Protein AF-0000000083111094 (afdb_homodimer)

Secondary structure (DSSP, 8-state):
----B---HHHHHHHHHHHHH-GGGGEEEEEEEEEEEETTEEEEE-TTSPPEEE---GGGT--SSS--HHHHHHHHHHHHHHHHHHHHHHHHT--EEEEEEEEEEEEE-TTGGGTS---TT---EEEEEEEEEEEEESS-HHHHHHHHHHHHHT-HHHHHHHS--EEEEEEEE-/----B---HHHHHHHHHHHHH-GGGGEEEEEEEEEEEETTEEEEE-TTSPPEEE---GGGT--SSS--HHHHHHHHHHHHHHHHHHHHHHHHT--EEEEEEEEEEEEE-TTGGGTS---TT---EEEEEEEEEEEEESS-HHHHHHHHHHHHHT-HHHHHHHS--EEEEEEEE-

Nearest PDB structures (foldseek):
  2opl-assembly1_A  TM=8.511E-01  e=2.037E-13  Geobacter sulfurreducens
  2onf-assembly1_B  TM=8.473E-01  e=7.858E-06  Thermoplasma acidophilum
  1ukk-assembly1_B  TM=7.233E-01  e=3.952E-05  Thermus thermophilus HB8
  1vla-assembly1_A  TM=8.042E-01  e=2.524E-04  Thermotoga maritima MSB8
  3cje-assembly1_A-2  TM=6.320E-01  e=1.431E-03  Jannaschia sp. CCS1

Organism: NCBI:txid185642

Foldseek 3Di:
DLDWDDDDLVVLVVVVVCCVVPVVVVDDDFDKDWDDDDDQWIWIDGDPDGTDTAGDDVVLPTPPPHHHPLVVLVVVVQVLLQVQLRSLCSNVVKTWRDKDKDKDFDFDCQCSVPVGDDDPPDDGGTPDMDIDIDTGTDDDPVSSVVSNVVSCVPRPSNCPVVDDDDDDDDDDDD/DLDWDDDDLVVLVVVVVCCVVPVVVVDDDFDKDWDDDDDQWIWIDGDPDGTDTAGDDVVLPTPPPHHHPLVVLVVVVQVLLVVQLRSLCSNVVKTWRDKDKDKDWDFDCQCSVPVGDDDPPDDGGTPDMDIDIDTGTDDDPVSSVVSNVVSCVPRPSNCPVVDDDDDDDDDDDD

Sequence (348 aa):
MTDALVIDAQGLDRLSCNAKANPETGKKTLKAKTVCETGFRNMTYVRDLAPMLVGEPPALLGDDSAPNPSETALAALGSCVSVGLLANATHRGVTLTKIEVEMEGDIDISAVWGVGDTPDGKRLGFSAVRCTVTLAGDADDATLKEIHDNAIAWSPVVNTFSNPVSVGSTLVTGMTDALVIDAQGLDRLSCNAKANPETGKKTLKAKTVCETGFRNMTYVRDLAPMLVGEPPALLGDDSAPNPSETALAALGSCVSVGLLANATHRGVTLTKIEVEMEGDIDISAVWGVGDTPDGKRLGFSAVRCTVTLAGDADDATLKEIHDNAIAWSPVVNTFSNPVSVGSTLVTG

Structure (mmCIF, N/CA/C/O backbone):
data_AF-0000000083111094-model_v1
#
loop_
_entity.id
_entity.type
_entity.pdbx_description
1 polymer Peroxiredoxin
#
loop_
_atom_site.group_PDB
_atom_site.id
_atom_site.type_symbol
_atom_site.label_atom_id
_atom_site.label_alt_id
_atom_site.label_comp_id
_atom_site.label_asym_id
_atom_site.label_entity_id
_atom_site.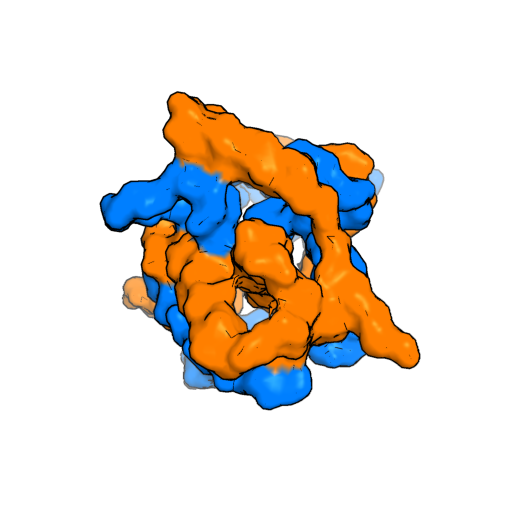label_seq_id
_atom_site.pdbx_PDB_ins_code
_atom_site.Cartn_x
_atom_site.Cartn_y
_atom_site.Cartn_z
_atom_site.occupancy
_atom_site.B_iso_or_equiv
_atom_site.auth_seq_id
_atom_site.auth_comp_id
_atom_site.auth_asym_id
_atom_site.auth_atom_id
_atom_site.pdbx_PDB_model_num
ATOM 1 N N . MET A 1 1 ? 19.656 -28.281 -0.186 1 38.69 1 MET A N 1
ATOM 2 C CA . MET A 1 1 ? 18.266 -28.688 -0.315 1 38.69 1 MET A CA 1
ATOM 3 C C . MET A 1 1 ? 17.375 -27.5 -0.706 1 38.69 1 MET A C 1
ATOM 5 O O . MET A 1 1 ? 17.312 -26.5 0.018 1 38.69 1 MET A O 1
ATOM 9 N N . THR A 1 2 ? 17.25 -27.047 -1.887 1 54.06 2 THR A N 1
ATOM 10 C CA . THR A 1 2 ? 16.547 -25.844 -2.324 1 54.06 2 THR A CA 1
ATOM 11 C C . THR A 1 2 ? 15.125 -25.828 -1.782 1 54.06 2 THR A C 1
ATOM 13 O O . THR A 1 2 ? 14.352 -26.75 -2.02 1 54.06 2 THR A O 1
ATOM 16 N N . ASP A 1 3 ? 14.758 -25.125 -0.614 1 84.38 3 ASP A N 1
ATOM 17 C CA . ASP A 1 3 ? 13.516 -25.266 0.136 1 84.38 3 ASP A CA 1
ATOM 18 C C . ASP A 1 3 ? 12.305 -24.875 -0.715 1 84.38 3 ASP A C 1
ATOM 20 O O . ASP A 1 3 ? 12.219 -23.734 -1.188 1 84.38 3 ASP A O 1
ATOM 24 N N . ALA A 1 4 ? 11.57 -25.922 -1.224 1 96.38 4 ALA A N 1
ATOM 25 C CA . ALA A 1 4 ? 10.336 -25.766 -1.992 1 96.38 4 ALA A CA 1
ATOM 26 C C . ALA A 1 4 ? 9.398 -24.766 -1.324 1 96.38 4 ALA A C 1
ATOM 28 O O . ALA A 1 4 ? 9.242 -24.766 -0.1 1 96.38 4 ALA A O 1
ATOM 29 N N . LEU A 1 5 ? 8.945 -23.906 -2.102 1 98.06 5 LEU A N 1
ATOM 30 C CA . LEU A 1 5 ? 7.859 -23.031 -1.661 1 98.06 5 LEU A CA 1
ATOM 31 C C . LEU A 1 5 ? 6.504 -23.703 -1.886 1 98.06 5 LEU A C 1
ATOM 33 O O . LEU A 1 5 ? 6.141 -24 -3.023 1 98.06 5 LEU A O 1
ATOM 37 N N . VAL A 1 6 ? 5.723 -23.938 -0.783 1 97.38 6 VAL A N 1
ATOM 38 C CA . VAL A 1 6 ? 4.52 -24.75 -0.908 1 97.38 6 VAL A CA 1
ATOM 39 C C . VAL A 1 6 ? 3.355 -24.078 -0.19 1 97.38 6 VAL A C 1
ATOM 41 O O . VAL A 1 6 ? 3.541 -23.469 0.862 1 97.38 6 VAL A O 1
ATOM 44 N N . ILE A 1 7 ? 2.201 -24.234 -0.821 1 98.5 7 ILE A N 1
ATOM 45 C CA . ILE A 1 7 ? 0.944 -23.906 -0.159 1 98.5 7 ILE A CA 1
ATOM 46 C C . ILE A 1 7 ? -0.021 -25.094 -0.261 1 98.5 7 ILE A C 1
ATOM 48 O O . ILE A 1 7 ? 0.278 -26.094 -0.917 1 98.5 7 ILE A O 1
ATOM 52 N N . ASP A 1 8 ? -1.146 -24.969 0.465 1 98.38 8 ASP A N 1
ATOM 53 C CA . ASP A 1 8 ? -2.182 -26 0.473 1 98.38 8 ASP A CA 1
ATOM 54 C C . ASP A 1 8 ? -2.879 -26.078 -0.882 1 98.38 8 ASP A C 1
ATOM 56 O O . ASP A 1 8 ? -3.869 -25.391 -1.123 1 98.38 8 ASP A O 1
ATOM 60 N N . ALA A 1 9 ? -2.459 -27.047 -1.718 1 98.56 9 ALA A N 1
ATOM 61 C CA . ALA A 1 9 ? -2.971 -27.203 -3.078 1 98.56 9 ALA A CA 1
ATOM 62 C C . ALA A 1 9 ? -4.465 -27.5 -3.072 1 98.56 9 ALA A C 1
ATOM 64 O O . ALA A 1 9 ? -5.207 -27.031 -3.93 1 98.56 9 ALA A O 1
ATOM 65 N N . GLN A 1 10 ? -4.91 -28.297 -2.209 1 98.62 10 GLN A N 1
ATOM 66 C CA . GLN A 1 10 ? -6.332 -28.625 -2.119 1 98.62 10 GLN A CA 1
ATOM 67 C C . GLN A 1 10 ? -7.148 -27.422 -1.678 1 98.62 10 GLN A C 1
ATOM 69 O O . GLN A 1 10 ? -8.258 -27.203 -2.17 1 98.62 10 GLN A O 1
ATOM 74 N N . GLY A 1 11 ? -6.602 -26.719 -0.691 1 98.75 11 GLY A N 1
ATOM 75 C CA . GLY A 1 11 ? -7.246 -25.484 -0.289 1 98.75 11 GLY A CA 1
ATOM 76 C C . GLY A 1 11 ? -7.379 -24.484 -1.424 1 98.75 11 GLY A C 1
ATOM 77 O O . GLY A 1 11 ? -8.422 -23.844 -1.572 1 98.75 11 GLY A O 1
ATOM 78 N N . LEU A 1 12 ? -6.371 -24.391 -2.225 1 98.88 12 LEU A N 1
ATOM 79 C CA . LEU A 1 12 ? -6.406 -23.5 -3.373 1 98.88 12 LEU A CA 1
ATOM 80 C C . LEU A 1 12 ? -7.477 -23.922 -4.367 1 98.88 12 LEU A C 1
ATOM 82 O O . LEU A 1 12 ? -8.188 -23.078 -4.926 1 98.88 12 LEU A O 1
ATOM 86 N N . ASP A 1 13 ? -7.527 -25.188 -4.598 1 98.75 13 ASP A N 1
ATOM 87 C CA . ASP A 1 13 ? -8.531 -25.719 -5.508 1 98.75 13 ASP A CA 1
ATOM 88 C C . ASP A 1 13 ? -9.945 -25.406 -5.02 1 98.75 13 ASP A C 1
ATOM 90 O O . ASP A 1 13 ? -10.812 -25.031 -5.809 1 98.75 13 ASP A O 1
ATOM 94 N N . ARG A 1 14 ? -10.164 -25.547 -3.77 1 98.62 14 ARG A N 1
ATOM 95 C CA . ARG A 1 14 ? -11.469 -25.234 -3.197 1 98.62 14 ARG A CA 1
ATOM 96 C C . ARG A 1 14 ? -11.797 -23.75 -3.352 1 98.62 14 ARG A C 1
ATOM 98 O O . ARG A 1 14 ? -12.922 -23.391 -3.705 1 98.62 14 ARG A O 1
ATOM 105 N N . LEU A 1 15 ? -10.836 -22.953 -3.072 1 98.5 15 LEU A N 1
ATOM 106 C CA . LEU A 1 15 ? -11.016 -21.516 -3.219 1 98.5 15 LEU A CA 1
ATOM 107 C C . LEU A 1 15 ? -11.352 -21.141 -4.66 1 98.5 15 LEU A C 1
ATOM 109 O O . LEU A 1 15 ? -12.258 -20.344 -4.91 1 98.5 15 LEU A O 1
ATOM 113 N N . SER A 1 16 ? -10.586 -21.656 -5.578 1 98.69 16 SER A N 1
ATOM 114 C CA . SER A 1 16 ? -10.758 -21.406 -7.008 1 98.69 16 SER A CA 1
ATOM 115 C C . SER A 1 16 ? -12.141 -21.844 -7.484 1 98.69 16 SER A C 1
ATOM 117 O O . SER A 1 16 ? -12.828 -21.094 -8.188 1 98.69 16 SER A O 1
ATOM 119 N N . CYS A 1 17 ? -12.539 -23 -7.125 1 98.69 17 CYS A N 1
ATOM 120 C CA . CYS A 1 17 ? -13.828 -23.547 -7.539 1 98.69 17 CYS A CA 1
ATOM 121 C C . CYS A 1 17 ? -14.977 -22.719 -6.969 1 98.69 17 CYS A C 1
ATOM 123 O O . CYS A 1 17 ? -15.953 -22.438 -7.668 1 98.69 17 CYS A O 1
ATOM 125 N N . ASN A 1 18 ? -14.867 -22.438 -5.703 1 98.44 18 ASN A N 1
ATOM 126 C CA . ASN A 1 18 ? -15.898 -21.609 -5.082 1 98.44 18 ASN A CA 1
ATOM 127 C C . ASN A 1 18 ? -16.031 -20.25 -5.777 1 98.44 18 ASN A C 1
ATOM 129 O O . ASN A 1 18 ? -17.156 -19.781 -6.012 1 98.44 18 ASN A O 1
ATOM 133 N N . ALA A 1 19 ? -14.945 -19.641 -6.086 1 98.62 19 ALA A N 1
ATOM 134 C CA . ALA A 1 19 ? -14.961 -18.328 -6.727 1 98.62 19 ALA A CA 1
ATOM 135 C C . ALA A 1 19 ? -15.586 -18.406 -8.117 1 98.62 19 ALA A C 1
ATOM 137 O O . ALA A 1 19 ? -16.25 -17.469 -8.547 1 98.62 19 ALA A O 1
ATOM 138 N N . LYS A 1 20 ? -15.297 -19.453 -8.805 1 98.62 20 LYS A N 1
ATOM 139 C CA . LYS A 1 20 ? -15.883 -19.641 -10.125 1 98.62 20 LYS A CA 1
ATOM 140 C C . LYS A 1 20 ? -17.391 -19.859 -10.031 1 98.62 20 LYS A C 1
ATOM 142 O O . LYS A 1 20 ? -18.156 -19.328 -10.844 1 98.62 20 LYS A O 1
ATOM 147 N N . ALA A 1 21 ? -17.766 -20.594 -9.094 1 98.62 21 ALA A N 1
ATOM 148 C CA . ALA A 1 21 ? -19.172 -20.922 -8.93 1 98.62 21 ALA A CA 1
ATOM 149 C C . ALA A 1 21 ? -19.953 -19.75 -8.359 1 98.62 21 ALA A C 1
ATOM 151 O O . ALA A 1 21 ? -21.125 -19.531 -8.703 1 98.62 21 ALA A O 1
ATOM 152 N N . ASN A 1 22 ? -19.359 -19 -7.504 1 98.38 22 ASN A N 1
ATOM 153 C CA . ASN A 1 22 ? -20.016 -17.891 -6.801 1 98.38 22 ASN A CA 1
ATOM 154 C C . ASN A 1 22 ? -19.094 -16.672 -6.715 1 98.38 22 ASN A C 1
ATOM 156 O O . ASN A 1 22 ? -18.719 -16.25 -5.621 1 98.38 22 ASN A O 1
ATOM 160 N N . PRO A 1 23 ? -18.906 -16.031 -7.84 1 98.12 23 PRO A N 1
ATOM 161 C CA . PRO A 1 23 ? -17.922 -14.93 -7.875 1 98.12 23 PRO A CA 1
ATOM 162 C C . PRO A 1 23 ? -18.266 -13.812 -6.895 1 98.12 23 PRO A C 1
ATOM 164 O O . PRO A 1 23 ? -17.359 -13.102 -6.43 1 98.12 23 PRO A O 1
ATOM 167 N N . GLU A 1 24 ? -19.531 -13.633 -6.523 1 97.81 24 GLU A N 1
ATOM 168 C CA . GLU A 1 24 ? -19.953 -12.562 -5.621 1 97.81 24 GLU A CA 1
ATOM 169 C C . GLU A 1 24 ? -19.328 -12.727 -4.242 1 97.81 24 GLU A C 1
ATOM 171 O O . GLU A 1 24 ? -19.156 -11.75 -3.508 1 97.81 24 GLU A O 1
ATOM 176 N N . THR A 1 25 ? -18.891 -13.938 -3.893 1 97 25 THR A N 1
ATOM 177 C CA . THR A 1 25 ? -18.281 -14.211 -2.596 1 97 25 THR A CA 1
ATOM 178 C C . THR A 1 25 ? -16.906 -13.562 -2.498 1 97 25 THR A C 1
ATOM 180 O O . THR A 1 25 ? -16.344 -13.422 -1.402 1 97 25 THR A O 1
ATOM 183 N N . GLY A 1 26 ? -16.297 -13.172 -3.617 1 97.94 26 GLY A N 1
ATOM 184 C CA . GLY A 1 26 ? -14.992 -12.539 -3.639 1 97.94 26 GLY A CA 1
ATOM 185 C C . GLY A 1 26 ? -15.055 -11.031 -3.445 1 97.94 26 GLY A C 1
ATOM 186 O O . GLY A 1 26 ? -14.023 -10.375 -3.316 1 97.94 26 GLY A O 1
ATOM 187 N N . LYS A 1 27 ? -16.281 -10.484 -3.455 1 98.44 27 LYS A N 1
ATOM 188 C CA . LYS A 1 27 ? -16.469 -9.07 -3.141 1 98.44 27 LYS A CA 1
ATOM 189 C C . LYS A 1 27 ? -16.484 -8.836 -1.633 1 98.44 27 LYS A C 1
ATOM 191 O O . LYS A 1 27 ? -17.375 -9.328 -0.934 1 98.44 27 LYS A O 1
ATOM 196 N N . LYS A 1 28 ? -15.477 -8.125 -1.176 1 98.62 28 LYS A N 1
ATOM 197 C CA . LYS A 1 28 ? -15.289 -7.918 0.256 1 98.62 28 LYS A CA 1
ATOM 198 C C . LYS A 1 28 ? -15.102 -6.434 0.575 1 98.62 28 LYS A C 1
ATOM 200 O O . LYS A 1 28 ? -14.93 -5.617 -0.33 1 98.62 28 LYS A O 1
ATOM 205 N N . THR A 1 29 ? -15.305 -6.121 1.794 1 98.88 29 THR A N 1
ATOM 206 C CA . THR A 1 29 ? -14.852 -4.855 2.363 1 98.88 29 THR A CA 1
ATOM 207 C C . THR A 1 29 ? -13.773 -5.094 3.412 1 98.88 29 THR A C 1
ATOM 209 O O . THR A 1 29 ? -14.023 -5.723 4.441 1 98.88 29 THR A O 1
ATOM 212 N N . LEU A 1 30 ? -12.555 -4.613 3.139 1 98.94 30 LEU A N 1
ATOM 213 C CA . LEU A 1 30 ? -11.461 -4.719 4.098 1 98.94 30 LEU A CA 1
ATOM 214 C C . LEU A 1 30 ? -11.414 -3.494 5 1 98.94 30 LEU A C 1
ATOM 216 O O . LEU A 1 30 ? -11.75 -2.387 4.574 1 98.94 30 LEU A O 1
ATOM 220 N N . LYS A 1 31 ? -10.984 -3.752 6.227 1 98.88 31 LYS A N 1
ATOM 221 C CA . LYS A 1 31 ? -10.906 -2.672 7.207 1 98.88 31 LYS A CA 1
ATOM 222 C C . LYS A 1 31 ? -9.508 -2.555 7.793 1 98.88 31 LYS A C 1
ATOM 224 O O . LYS A 1 31 ? -8.836 -3.564 8.031 1 98.88 31 LYS A O 1
ATOM 229 N N . ALA A 1 32 ? -9.062 -1.388 8.047 1 98.94 32 ALA A N 1
ATOM 230 C CA . ALA A 1 32 ? -7.828 -1.066 8.75 1 98.94 32 ALA A CA 1
ATOM 231 C C . ALA A 1 32 ? -7.961 0.249 9.516 1 98.94 32 ALA A C 1
ATOM 233 O O . ALA A 1 32 ? -8.695 1.145 9.094 1 98.94 32 ALA A O 1
ATOM 234 N N . LYS A 1 33 ? -7.328 0.324 10.648 1 98.94 33 LYS A N 1
ATOM 235 C CA . LYS A 1 33 ? -7.273 1.554 11.43 1 98.94 33 LYS A CA 1
ATOM 236 C C . LYS A 1 33 ? -5.828 1.976 11.688 1 98.94 33 LYS A C 1
ATOM 238 O O . LYS A 1 33 ? -5.043 1.207 12.242 1 98.94 33 LYS A O 1
ATOM 243 N N . THR A 1 34 ? -5.5 3.201 11.289 1 98.94 34 THR A N 1
ATOM 244 C CA . THR A 1 34 ? -4.18 3.775 11.523 1 98.94 34 THR A CA 1
ATOM 245 C C . THR A 1 34 ? -4.234 4.824 12.625 1 98.94 34 THR A C 1
ATOM 247 O O . THR A 1 34 ? -5.102 5.703 12.617 1 98.94 34 THR A O 1
ATOM 250 N N . VAL A 1 35 ? -3.271 4.703 13.562 1 98.88 35 VAL A N 1
ATOM 251 C CA . VAL A 1 35 ? -3.172 5.629 14.688 1 98.88 35 VAL A CA 1
ATOM 252 C C . VAL A 1 35 ? -1.771 6.238 14.734 1 98.88 35 VAL A C 1
ATOM 254 O O . VAL A 1 35 ? -0.772 5.516 14.688 1 98.88 35 VAL A O 1
ATOM 257 N N . CYS A 1 36 ? -1.761 7.539 14.82 1 98.81 36 CYS A N 1
ATOM 258 C CA . CYS A 1 36 ? -0.473 8.195 15.008 1 98.81 36 CYS A CA 1
ATOM 259 C C . CYS A 1 36 ? 0.025 8.023 16.438 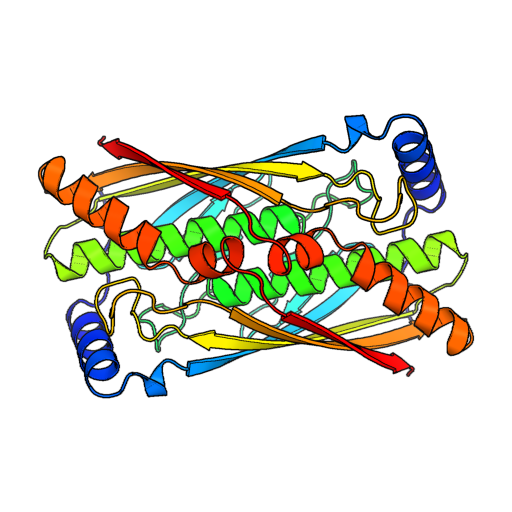1 98.81 36 CYS A C 1
ATOM 261 O O . CYS A 1 36 ? -0.627 8.469 17.391 1 98.81 36 CYS A O 1
ATOM 263 N N . GLU A 1 37 ? 1.153 7.426 16.594 1 97.88 37 GLU A N 1
ATOM 264 C CA . GLU A 1 37 ? 1.729 7.227 17.922 1 97.88 37 GLU A CA 1
ATOM 265 C C . GLU A 1 37 ? 2.51 8.461 18.375 1 97.88 37 GLU A C 1
ATOM 267 O O . GLU A 1 37 ? 2.275 8.984 19.469 1 97.88 37 GLU A O 1
ATOM 272 N N . THR A 1 38 ? 3.521 8.891 17.547 1 96.88 38 THR A N 1
ATOM 273 C CA . THR A 1 38 ? 4.367 10.062 17.766 1 96.88 38 THR A CA 1
ATOM 274 C C . THR A 1 38 ? 5.109 10.445 16.5 1 96.88 38 THR A C 1
ATOM 276 O O . THR A 1 38 ? 5.555 9.57 15.742 1 96.88 38 THR A O 1
ATOM 279 N N . GLY A 1 39 ? 5.191 11.719 16.297 1 97.75 39 GLY A N 1
ATOM 280 C CA . GLY A 1 39 ? 5.793 12.117 15.039 1 97.75 39 GLY A CA 1
ATOM 281 C C . GLY A 1 39 ? 5.141 11.469 13.836 1 97.75 39 GLY A C 1
ATOM 282 O O . GLY A 1 39 ? 3.914 11.453 13.727 1 97.75 39 GLY A O 1
ATOM 283 N N . PHE A 1 40 ? 6.031 10.945 12.977 1 98.62 40 PHE A N 1
ATOM 284 C CA . PHE A 1 40 ? 5.496 10.312 11.773 1 98.62 40 PHE A CA 1
ATOM 285 C C . PHE A 1 40 ? 5.441 8.797 11.938 1 98.62 40 PHE A C 1
ATOM 287 O O . PHE A 1 40 ? 5.438 8.062 10.945 1 98.62 40 PHE A O 1
ATOM 294 N N . ARG A 1 41 ? 5.406 8.328 13.211 1 98.62 41 ARG A N 1
ATOM 295 C CA . ARG A 1 41 ? 5.207 6.906 13.484 1 98.62 41 ARG A CA 1
ATOM 296 C C . ARG A 1 41 ? 3.721 6.566 13.555 1 98.62 41 ARG A C 1
ATOM 298 O O . ARG A 1 41 ? 3.01 7.035 14.445 1 98.62 41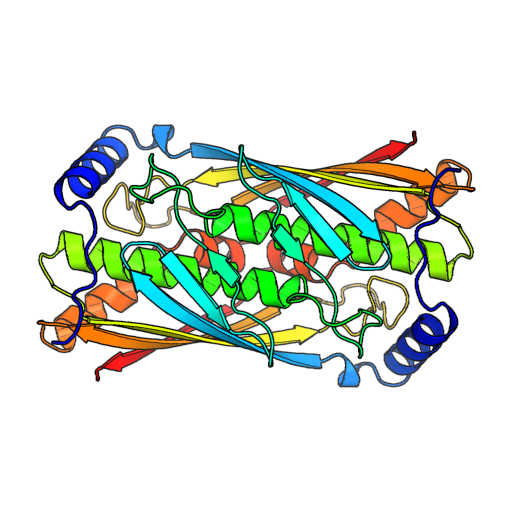 ARG A O 1
ATOM 305 N N . ASN A 1 42 ? 3.287 5.738 12.656 1 98.88 42 ASN A N 1
ATOM 306 C CA . ASN A 1 42 ? 1.884 5.348 12.555 1 98.88 42 ASN A CA 1
ATOM 307 C C . ASN A 1 42 ? 1.708 3.84 12.711 1 98.88 42 ASN A C 1
ATOM 309 O O . ASN A 1 42 ? 2.383 3.059 12.047 1 98.88 42 ASN A O 1
ATOM 313 N N . MET A 1 43 ? 0.826 3.467 13.578 1 98.94 43 MET A N 1
ATOM 314 C CA . MET A 1 43 ? 0.463 2.068 13.789 1 98.94 43 MET A CA 1
ATOM 315 C C . MET A 1 43 ? -0.854 1.738 13.094 1 98.94 43 MET A C 1
ATOM 317 O O . MET A 1 43 ? -1.876 2.375 13.352 1 98.94 43 MET A O 1
ATOM 321 N N . THR A 1 44 ? -0.815 0.805 12.203 1 98.94 44 THR A N 1
ATOM 322 C CA . THR A 1 44 ? -2.045 0.369 11.555 1 98.94 44 THR A CA 1
ATOM 323 C C . THR A 1 44 ? -2.498 -0.981 12.102 1 98.94 44 THR A C 1
ATOM 325 O O . THR A 1 44 ? -1.714 -1.932 12.148 1 98.94 44 THR A O 1
ATOM 328 N N . TYR A 1 45 ? -3.711 -1.062 12.523 1 98.94 45 TYR A N 1
ATOM 329 C CA . TYR A 1 45 ? -4.336 -2.25 13.094 1 98.94 45 TYR A CA 1
ATOM 330 C C . TYR A 1 45 ? -5.23 -2.939 12.062 1 98.94 45 TYR A C 1
ATOM 332 O O . TYR A 1 45 ? -6.137 -2.316 11.5 1 98.94 45 TYR A O 1
ATOM 340 N N . VAL A 1 46 ? -4.934 -4.184 11.836 1 98.75 46 VAL A N 1
ATOM 341 C CA . VAL A 1 46 ? -5.684 -5.043 10.93 1 98.75 46 VAL A CA 1
ATOM 342 C C . VAL A 1 46 ? -6.078 -6.332 11.641 1 9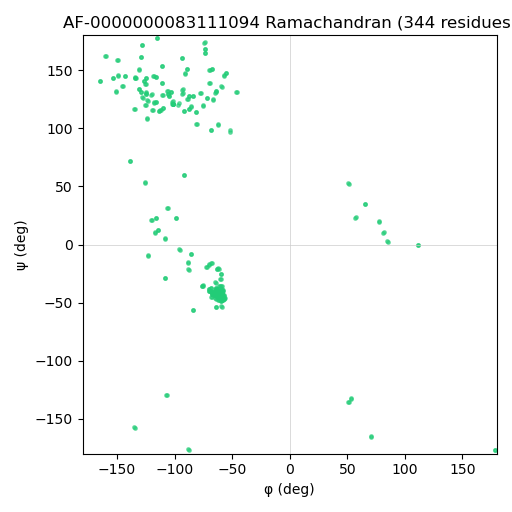8.75 46 VAL A C 1
ATOM 344 O O . VAL A 1 46 ? -5.227 -7.023 12.203 1 98.75 46 VAL A O 1
ATOM 347 N N . ARG A 1 47 ? -7.371 -6.676 11.625 1 98.12 47 ARG A N 1
ATOM 348 C CA . ARG A 1 47 ? -7.867 -7.883 12.273 1 98.12 47 ARG A CA 1
ATOM 349 C C . ARG A 1 47 ? -7.379 -7.969 13.719 1 98.12 47 ARG A C 1
ATOM 351 O O . ARG A 1 47 ? -7.621 -7.059 14.516 1 98.12 47 ARG A O 1
ATOM 358 N N . ASP A 1 48 ? -6.93 -9.094 14.156 1 97.75 48 ASP A N 1
ATOM 359 C CA . ASP A 1 48 ? -6.422 -9.289 15.508 1 97.75 48 ASP A CA 1
ATOM 360 C C . ASP A 1 48 ? -4.898 -9.414 15.516 1 97.75 48 ASP A C 1
ATOM 362 O O . ASP A 1 48 ? -4.324 -10.047 16.406 1 97.75 48 ASP A O 1
ATOM 366 N N . LEU A 1 49 ? -4.258 -8.75 14.602 1 98.69 49 LEU A N 1
ATOM 367 C CA . LEU A 1 49 ? -2.812 -8.859 14.461 1 98.69 49 LEU A CA 1
ATOM 368 C C . LEU A 1 49 ? -2.102 -7.762 15.242 1 98.69 49 LEU A C 1
ATOM 370 O O . LEU A 1 49 ? -2.719 -6.758 15.609 1 98.69 49 LEU A O 1
ATOM 374 N N . ALA A 1 50 ? -0.783 -8.031 15.5 1 98.31 50 ALA A N 1
ATOM 375 C CA . ALA A 1 50 ? 0.056 -6.918 15.938 1 98.31 50 ALA A CA 1
ATOM 376 C C . ALA A 1 50 ? 0.04 -5.785 14.914 1 98.31 50 ALA A C 1
ATOM 378 O O . ALA A 1 50 ? -0.026 -6.031 13.711 1 98.31 50 ALA A O 1
ATOM 379 N N . PRO A 1 51 ? 0.114 -4.586 15.367 1 98.69 51 PRO A N 1
ATOM 380 C CA . PRO A 1 51 ? 0.021 -3.469 14.422 1 98.69 51 PRO A CA 1
ATOM 381 C C . PRO A 1 51 ? 1.248 -3.355 13.516 1 98.69 51 PRO A C 1
ATOM 383 O O . PRO A 1 51 ? 2.352 -3.736 13.922 1 98.69 51 PRO A O 1
ATOM 386 N N . MET A 1 52 ? 1.042 -2.861 12.352 1 98.75 52 MET A N 1
ATOM 387 C CA . MET A 1 52 ? 2.105 -2.531 11.406 1 98.75 52 MET A CA 1
ATOM 388 C C . MET A 1 52 ? 2.59 -1.101 11.609 1 98.75 52 MET A C 1
ATOM 390 O O . MET A 1 52 ? 1.794 -0.16 11.578 1 98.75 52 MET A O 1
ATOM 394 N N . LEU A 1 53 ? 3.883 -0.993 11.805 1 98.88 53 LEU A N 1
ATOM 395 C CA . LEU A 1 53 ? 4.477 0.334 11.914 1 98.88 53 LEU A CA 1
ATOM 396 C C . LEU A 1 53 ? 4.863 0.875 10.539 1 98.88 53 LEU A C 1
ATOM 398 O O . LEU A 1 53 ? 5.492 0.173 9.75 1 98.88 53 LEU A O 1
ATOM 402 N N . VAL A 1 54 ? 4.426 2.074 10.219 1 98.88 54 VAL A N 1
ATOM 403 C CA . VAL A 1 54 ? 4.809 2.842 9.039 1 98.88 54 VAL A CA 1
ATOM 404 C C . VAL A 1 54 ? 5.34 4.211 9.461 1 98.88 54 VAL A C 1
ATOM 406 O O . VAL A 1 54 ? 4.742 4.879 10.305 1 98.88 54 VAL A O 1
ATOM 409 N N . GLY A 1 55 ? 6.48 4.566 8.938 1 98.75 55 GLY A N 1
ATOM 410 C CA . GLY A 1 55 ? 7.094 5.828 9.32 1 98.75 55 GLY A CA 1
ATOM 411 C C . GLY A 1 55 ? 7.613 6.625 8.141 1 98.75 55 GLY A C 1
ATOM 412 O O . GLY A 1 55 ? 7.062 6.547 7.043 1 98.75 55 GLY A O 1
ATOM 413 N N . GLU A 1 56 ? 8.539 7.492 8.43 1 98.75 56 GLU A N 1
ATOM 414 C CA . GLU A 1 56 ? 9.25 8.273 7.418 1 98.75 56 GLU A CA 1
ATOM 415 C C . GLU A 1 56 ? 10.758 8.211 7.629 1 98.75 56 GLU A C 1
ATOM 417 O O . GLU A 1 56 ? 11.227 8.047 8.758 1 98.75 56 GLU A O 1
ATOM 422 N N . PRO A 1 57 ? 11.508 8.32 6.566 1 98.69 57 PRO A N 1
ATOM 423 C CA . PRO A 1 57 ? 12.961 8.398 6.707 1 98.69 57 PRO A CA 1
ATOM 424 C C . PRO A 1 57 ? 13.43 9.75 7.242 1 98.69 57 PRO A C 1
ATOM 426 O O . PRO A 1 57 ? 12.656 10.711 7.262 1 98.69 57 PRO A O 1
ATOM 429 N N . PRO A 1 58 ? 14.656 9.867 7.621 1 98 58 PRO A N 1
ATOM 430 C CA . PRO A 1 58 ? 15.156 11.125 8.172 1 98 58 PRO A CA 1
ATOM 431 C C . PRO A 1 58 ? 15.016 12.297 7.199 1 98 58 PRO A C 1
ATOM 433 O O . PRO A 1 58 ? 14.68 13.406 7.609 1 98 58 PRO A O 1
ATOM 436 N N . ALA A 1 59 ? 15.188 12.078 5.922 1 98 59 ALA A N 1
ATOM 437 C CA . ALA A 1 59 ? 15.078 13.125 4.902 1 98 59 ALA A CA 1
ATOM 438 C C . ALA A 1 59 ? 13.664 13.703 4.867 1 98 59 ALA A C 1
ATOM 440 O O . ALA A 1 59 ? 13.461 14.812 4.359 1 98 59 ALA A O 1
ATOM 441 N N . LEU A 1 60 ? 12.703 12.953 5.402 1 98.69 60 LEU A N 1
ATOM 442 C CA . LEU A 1 60 ? 11.32 13.398 5.488 1 98.69 60 LEU A CA 1
ATOM 443 C C . LEU A 1 60 ? 10.875 13.539 6.941 1 98.69 60 LEU A C 1
ATOM 445 O O . LEU A 1 60 ? 9.711 13.312 7.266 1 98.69 60 LEU A O 1
ATOM 449 N N . LEU A 1 61 ? 11.852 13.711 7.801 1 98.75 61 LEU A N 1
ATOM 450 C CA . LEU A 1 61 ? 11.664 14.148 9.18 1 98.75 61 LEU A CA 1
ATOM 451 C C . LEU A 1 61 ? 11.25 12.992 10.07 1 98.75 61 LEU A C 1
ATOM 453 O O . LEU A 1 61 ? 10.742 13.203 11.172 1 98.75 61 LEU A O 1
ATOM 457 N N . GLY A 1 62 ? 11.32 11.805 9.562 1 98.56 62 GLY A N 1
ATOM 458 C CA . GLY A 1 62 ? 11.062 10.633 10.383 1 98.56 62 GLY A CA 1
ATOM 459 C C . GLY A 1 62 ? 12.297 10.117 11.094 1 98.56 62 GLY A C 1
ATOM 460 O O . GLY A 1 62 ? 13.375 10.695 10.977 1 98.56 62 GLY A O 1
ATOM 461 N N . ASP A 1 63 ? 12.141 8.953 11.844 1 97.94 63 ASP A N 1
ATOM 462 C CA . ASP A 1 63 ? 13.227 8.406 12.656 1 97.94 63 ASP A CA 1
ATOM 463 C C . ASP A 1 63 ? 13.781 7.125 12.039 1 97.94 63 ASP A C 1
ATOM 465 O O . ASP A 1 63 ? 14.523 6.387 12.688 1 97.94 63 ASP A O 1
ATOM 469 N N . ASP A 1 64 ? 13.312 6.758 10.859 1 97.44 64 ASP A N 1
ATOM 470 C CA . ASP A 1 64 ? 13.773 5.617 10.078 1 97.44 64 ASP A CA 1
ATOM 471 C C . ASP A 1 64 ? 13.469 4.301 10.781 1 97.44 64 ASP A C 1
ATOM 473 O O . ASP A 1 64 ? 14.227 3.336 10.672 1 97.44 64 ASP A O 1
ATOM 477 N N . SER A 1 65 ? 12.375 4.254 11.461 1 97.38 65 SER A N 1
ATOM 478 C CA . SER A 1 65 ? 12.039 3.051 12.227 1 97.38 65 SER A CA 1
ATOM 479 C C . SER A 1 65 ? 11.266 2.053 11.367 1 97.38 65 SER A C 1
ATOM 481 O O . SER A 1 65 ? 11.125 0.885 11.742 1 97.38 65 SER A O 1
ATOM 483 N N . ALA A 1 66 ? 10.773 2.496 10.289 1 98.69 66 ALA A N 1
ATOM 484 C CA . ALA A 1 66 ? 9.977 1.666 9.391 1 98.69 66 ALA A CA 1
ATOM 485 C C . ALA A 1 66 ? 9.93 2.264 7.988 1 98.69 66 ALA A C 1
ATOM 487 O O . ALA A 1 66 ? 10.289 3.428 7.789 1 98.69 66 ALA A O 1
ATOM 488 N N . PRO A 1 67 ? 9.555 1.463 6.957 1 98.94 67 PRO A N 1
ATOM 489 C CA . PRO A 1 67 ? 9.312 2.029 5.629 1 98.94 67 PRO A CA 1
ATOM 490 C C . PRO A 1 67 ? 8.273 3.152 5.645 1 98.94 67 PRO A C 1
ATOM 492 O O . PRO A 1 67 ? 7.375 3.154 6.488 1 98.94 67 PRO A O 1
ATOM 495 N N . ASN A 1 68 ? 8.438 4.133 4.762 1 98.94 68 ASN A N 1
ATOM 496 C CA . ASN A 1 68 ? 7.422 5.168 4.621 1 98.94 68 ASN A CA 1
ATOM 497 C C . ASN A 1 68 ? 6.176 4.645 3.91 1 98.94 68 ASN A C 1
ATOM 499 O O . ASN A 1 68 ? 6.148 3.496 3.465 1 98.94 68 ASN A O 1
ATOM 503 N N . PRO A 1 69 ? 5.105 5.445 3.812 1 98.94 69 PRO A N 1
ATOM 504 C CA . PRO A 1 69 ? 3.844 4.969 3.242 1 98.94 69 PRO A CA 1
ATOM 505 C C . PRO A 1 69 ? 3.994 4.484 1.802 1 98.94 69 PRO A C 1
ATOM 507 O O . PRO A 1 69 ? 3.457 3.434 1.441 1 98.94 69 PRO A O 1
ATOM 510 N N . SER A 1 70 ? 4.746 5.199 0.978 1 98.94 70 SER A N 1
ATOM 511 C CA . SER A 1 70 ? 4.91 4.797 -0.416 1 98.94 70 SER A CA 1
ATOM 512 C C . SER A 1 70 ? 5.754 3.529 -0.53 1 98.94 70 SER A C 1
ATOM 514 O O . SER A 1 70 ? 5.48 2.674 -1.374 1 98.94 70 SER A O 1
ATOM 516 N N . GLU A 1 71 ? 6.766 3.408 0.29 1 98.94 71 GLU A N 1
ATOM 517 C CA . GLU A 1 71 ? 7.543 2.174 0.355 1 98.94 71 GLU A CA 1
ATOM 518 C C . GLU A 1 71 ? 6.684 1.005 0.83 1 98.94 71 GLU A C 1
ATOM 520 O O . GLU A 1 71 ? 6.824 -0.117 0.34 1 98.94 71 GLU A O 1
ATOM 525 N N . THR A 1 72 ? 5.816 1.238 1.783 1 98.94 72 THR A N 1
ATOM 526 C CA . THR A 1 72 ? 4.871 0.234 2.254 1 98.94 72 THR A CA 1
ATOM 527 C C . THR A 1 72 ? 3.916 -0.178 1.137 1 98.94 72 THR A C 1
ATOM 529 O O . THR A 1 72 ? 3.574 -1.355 1.008 1 98.94 72 THR A O 1
ATOM 532 N N . ALA A 1 73 ? 3.484 0.76 0.305 1 99 73 ALA A N 1
ATOM 533 C CA . ALA A 1 73 ? 2.656 0.442 -0.856 1 99 73 ALA A CA 1
ATOM 534 C C . ALA A 1 73 ? 3.396 -0.481 -1.82 1 99 73 ALA A C 1
ATOM 536 O O . ALA A 1 73 ? 2.799 -1.395 -2.395 1 99 73 ALA A O 1
ATOM 537 N N . LEU A 1 74 ? 4.715 -0.244 -2.023 1 99 74 LEU A N 1
ATOM 538 C CA . LEU A 1 74 ? 5.508 -1.146 -2.855 1 99 74 LEU A CA 1
ATOM 539 C C . LEU A 1 74 ? 5.578 -2.537 -2.23 1 99 74 LEU A C 1
ATOM 541 O O . LEU A 1 74 ? 5.555 -3.543 -2.941 1 99 74 LEU A O 1
ATOM 545 N N . ALA A 1 75 ? 5.68 -2.607 -0.882 1 98.94 75 ALA A N 1
ATOM 546 C CA . ALA A 1 75 ? 5.672 -3.9 -0.201 1 98.94 75 ALA A CA 1
ATOM 547 C C . ALA A 1 75 ? 4.379 -4.66 -0.481 1 98.94 75 ALA A C 1
ATOM 549 O O . ALA A 1 75 ? 4.402 -5.871 -0.72 1 98.94 75 ALA A O 1
ATOM 550 N N . ALA A 1 76 ? 3.25 -3.947 -0.427 1 99 76 ALA A N 1
ATOM 551 C CA . ALA A 1 76 ? 1.963 -4.543 -0.772 1 99 76 ALA A CA 1
ATOM 552 C C . ALA A 1 76 ? 1.977 -5.09 -2.197 1 99 76 ALA A C 1
ATOM 554 O O . ALA A 1 76 ? 1.569 -6.227 -2.438 1 99 76 ALA A O 1
ATOM 555 N N . LEU A 1 77 ? 2.484 -4.324 -3.133 1 98.94 77 LEU A N 1
ATOM 556 C CA . LEU A 1 77 ? 2.518 -4.676 -4.547 1 98.94 77 LEU A CA 1
ATOM 557 C C . LEU A 1 77 ? 3.385 -5.91 -4.781 1 98.94 77 LEU A C 1
ATOM 559 O O . LEU A 1 77 ? 2.932 -6.891 -5.371 1 98.94 77 LEU A O 1
ATOM 563 N N . GLY A 1 78 ? 4.617 -5.848 -4.293 1 98.94 78 GLY A N 1
ATOM 564 C CA . GLY A 1 78 ? 5.527 -6.969 -4.469 1 98.94 78 GLY A CA 1
ATOM 565 C C . GLY A 1 78 ? 5.012 -8.258 -3.855 1 98.94 78 GLY A C 1
ATOM 566 O O . GLY A 1 78 ? 5.152 -9.328 -4.445 1 98.94 78 GLY A O 1
ATOM 567 N N . SER A 1 79 ? 4.41 -8.148 -2.711 1 98.94 79 SER A N 1
ATOM 568 C CA . SER A 1 79 ? 3.898 -9.32 -2.018 1 98.94 79 SER A CA 1
ATOM 569 C C . SER A 1 79 ? 2.703 -9.922 -2.752 1 98.94 79 SER A C 1
ATOM 571 O O . SER A 1 79 ? 2.547 -11.141 -2.801 1 98.94 79 SER A O 1
ATOM 573 N N . CYS A 1 80 ? 1.81 -9.102 -3.275 1 98.94 80 CYS A N 1
ATOM 574 C CA . CYS A 1 80 ? 0.67 -9.602 -4.031 1 98.94 80 CYS A CA 1
ATOM 575 C C . CYS A 1 80 ? 1.131 -10.367 -5.266 1 98.94 80 CYS A C 1
ATOM 577 O O . CYS A 1 80 ? 0.582 -11.422 -5.59 1 98.94 80 CYS A O 1
ATOM 579 N N . VAL A 1 81 ? 2.117 -9.797 -5.988 1 98.94 81 VAL A N 1
ATOM 580 C CA . VAL A 1 81 ? 2.703 -10.477 -7.141 1 98.94 81 VAL A CA 1
ATOM 581 C C . VAL A 1 81 ? 3.271 -11.828 -6.703 1 98.94 81 VAL A C 1
ATOM 583 O O . VAL A 1 81 ? 2.99 -12.852 -7.324 1 98.94 81 VAL A O 1
ATOM 586 N N . SER A 1 82 ? 4.012 -11.852 -5.621 1 98.94 82 SER A N 1
ATOM 587 C CA . SER A 1 82 ? 4.613 -13.07 -5.102 1 98.94 82 SER A CA 1
ATOM 588 C C . SER A 1 82 ? 3.555 -14.125 -4.793 1 98.94 82 SER A C 1
ATOM 590 O O . SER A 1 82 ? 3.695 -15.281 -5.184 1 98.94 82 SER A O 1
ATOM 592 N N . VAL A 1 83 ? 2.49 -13.711 -4.098 1 98.94 83 VAL A N 1
ATOM 593 C CA . VAL A 1 83 ? 1.382 -14.594 -3.752 1 98.94 83 VAL A CA 1
ATOM 594 C C . VAL A 1 83 ? 0.771 -15.18 -5.023 1 98.94 83 VAL A C 1
ATOM 596 O O . VAL A 1 83 ? 0.547 -16.391 -5.113 1 98.94 83 VAL A O 1
ATOM 599 N N . GLY A 1 84 ? 0.562 -14.336 -5.984 1 98.94 84 GLY A N 1
ATOM 600 C CA . GLY A 1 84 ? 0.001 -14.797 -7.242 1 98.94 84 GLY A CA 1
ATOM 601 C C . GLY A 1 84 ? 0.888 -15.797 -7.961 1 98.94 84 GLY A C 1
ATOM 602 O O . GLY A 1 84 ? 0.399 -16.781 -8.523 1 98.94 84 GLY A O 1
ATOM 603 N N . LEU A 1 85 ? 2.203 -15.492 -7.984 1 98.94 85 LEU A N 1
ATOM 604 C CA . LEU A 1 85 ? 3.145 -16.406 -8.625 1 98.94 85 LEU A CA 1
ATOM 605 C C . LEU A 1 85 ? 3.059 -17.797 -8.016 1 98.94 85 LEU A C 1
ATOM 607 O O . LEU A 1 85 ? 2.951 -18.797 -8.734 1 98.94 85 LEU A O 1
ATOM 611 N N . LEU A 1 86 ? 3.041 -17.891 -6.719 1 98.94 86 LEU A N 1
ATOM 612 C CA . LEU A 1 86 ? 3.018 -19.188 -6.043 1 98.94 86 LEU A CA 1
ATOM 613 C C . LEU A 1 86 ? 1.677 -19.891 -6.246 1 98.94 86 LEU A C 1
ATOM 615 O O . LEU A 1 86 ? 1.629 -21.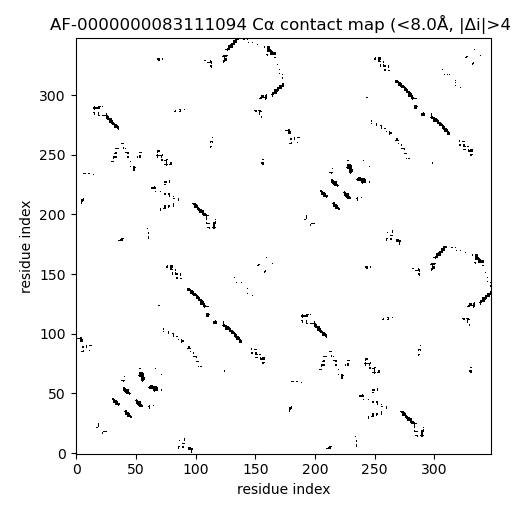094 -6.465 1 98.94 86 LEU A O 1
ATOM 619 N N . ALA A 1 87 ? 0.549 -19.125 -6.199 1 98.94 87 ALA A N 1
ATOM 620 C CA . ALA A 1 87 ? -0.773 -19.703 -6.438 1 98.94 87 ALA A CA 1
ATOM 621 C C . ALA A 1 87 ? -0.867 -20.297 -7.84 1 98.94 87 ALA A C 1
ATOM 623 O O . ALA A 1 87 ? -1.359 -21.406 -8.016 1 98.94 87 ALA A O 1
ATOM 624 N N . ASN A 1 88 ? -0.405 -19.562 -8.82 1 98.94 88 ASN A N 1
ATOM 625 C CA . ASN A 1 88 ? -0.469 -20.016 -10.203 1 98.94 88 ASN A CA 1
ATOM 626 C C . ASN A 1 88 ? 0.41 -21.25 -10.422 1 98.94 88 ASN A C 1
ATOM 628 O O . ASN A 1 88 ? 0.024 -22.172 -11.141 1 98.94 88 ASN A O 1
ATOM 632 N N . ALA A 1 89 ? 1.612 -21.25 -9.828 1 98.88 89 ALA A N 1
ATOM 633 C CA . ALA A 1 89 ? 2.488 -22.422 -9.922 1 98.88 89 ALA A CA 1
ATOM 634 C C . ALA A 1 89 ? 1.84 -23.641 -9.297 1 98.88 89 ALA A C 1
ATOM 636 O O . ALA A 1 89 ? 1.8 -24.719 -9.906 1 98.88 89 ALA A O 1
ATOM 637 N N . THR A 1 90 ? 1.311 -23.484 -8.102 1 98.88 90 THR A N 1
ATOM 638 C CA . THR A 1 90 ? 0.653 -24.562 -7.391 1 98.88 90 THR A CA 1
ATOM 639 C C . THR A 1 90 ? -0.499 -25.141 -8.211 1 98.88 90 THR A C 1
ATOM 641 O O . THR A 1 90 ? -0.645 -26.359 -8.328 1 98.88 90 THR A O 1
ATOM 644 N N . HIS A 1 91 ? -1.272 -24.266 -8.797 1 98.81 91 HIS A N 1
ATOM 645 C CA . HIS A 1 91 ? -2.412 -24.656 -9.617 1 98.81 91 HIS A CA 1
ATOM 646 C C . HIS A 1 91 ? -1.97 -25.516 -10.805 1 98.81 91 HIS A C 1
ATOM 648 O O . HIS A 1 91 ? -2.707 -26.391 -11.242 1 98.81 91 HIS A O 1
ATOM 654 N N . ARG A 1 92 ? -0.75 -25.297 -11.281 1 98.5 92 ARG A N 1
ATOM 655 C CA . ARG A 1 92 ? -0.229 -25.969 -12.469 1 98.5 92 ARG A CA 1
ATOM 656 C C . ARG A 1 92 ? 0.595 -27.203 -12.078 1 98.5 92 ARG A C 1
ATOM 658 O O . ARG A 1 92 ? 1.121 -27.906 -12.945 1 98.5 92 ARG A O 1
ATOM 665 N N . GLY A 1 93 ? 0.779 -27.406 -10.812 1 98.44 93 GLY A N 1
ATOM 666 C CA . GLY A 1 93 ? 1.598 -28.516 -10.359 1 98.44 93 GLY A CA 1
ATOM 667 C C . GLY A 1 93 ? 3.086 -28.25 -10.484 1 98.44 93 GLY A C 1
ATOM 668 O O . GLY A 1 93 ? 3.881 -29.188 -10.594 1 98.44 93 GLY A O 1
ATOM 669 N N . VAL A 1 94 ? 3.49 -27.016 -10.578 1 98.38 94 VAL A N 1
ATOM 670 C CA . VAL A 1 94 ? 4.891 -26.609 -10.672 1 98.38 94 VAL A CA 1
ATOM 671 C C . VAL A 1 94 ? 5.426 -26.297 -9.273 1 98.38 94 VAL A C 1
ATOM 673 O O . VAL A 1 94 ? 4.789 -25.578 -8.508 1 98.38 94 VAL A O 1
ATOM 676 N N . THR A 1 95 ? 6.551 -26.844 -8.898 1 98.25 95 THR A N 1
ATOM 677 C CA . THR A 1 95 ? 7.207 -26.531 -7.637 1 98.25 95 THR A CA 1
ATOM 678 C C . THR A 1 95 ? 8.211 -25.391 -7.824 1 98.25 95 THR A C 1
ATOM 680 O O . THR A 1 95 ? 9.195 -25.531 -8.555 1 98.25 95 THR A O 1
ATOM 683 N N . LEU A 1 96 ? 7.926 -24.281 -7.188 1 98.56 96 LEU A N 1
ATOM 684 C CA . LEU A 1 96 ? 8.883 -23.172 -7.195 1 98.56 96 LEU A CA 1
ATOM 685 C C . LEU A 1 96 ? 9.852 -23.297 -6.027 1 98.56 96 LEU A C 1
ATOM 687 O O . LEU A 1 96 ? 9.492 -23.797 -4.961 1 98.56 96 LEU A O 1
ATOM 691 N N . THR A 1 97 ? 11.094 -22.766 -6.223 1 98.38 97 THR A N 1
ATOM 692 C CA . THR A 1 97 ? 12.094 -22.766 -5.164 1 98.38 97 THR A CA 1
ATOM 693 C C . THR A 1 97 ? 12.586 -21.359 -4.875 1 98.38 97 THR A C 1
ATOM 695 O O . THR A 1 97 ? 13.305 -21.125 -3.898 1 98.38 97 THR A O 1
ATOM 698 N N . LYS A 1 98 ? 12.156 -20.438 -5.789 1 98.5 98 LYS A N 1
ATOM 699 C CA . LYS A 1 98 ? 12.555 -19.047 -5.594 1 98.5 98 LYS A CA 1
ATOM 700 C C . LYS A 1 98 ? 11.516 -18.078 -6.16 1 98.5 98 LYS A C 1
ATOM 702 O O . LYS A 1 98 ? 11.039 -18.266 -7.281 1 98.5 98 LYS A O 1
ATOM 707 N N . ILE A 1 99 ? 11.156 -17.156 -5.441 1 98.88 99 ILE A N 1
ATOM 708 C CA . ILE A 1 99 ? 10.398 -15.992 -5.883 1 98.88 99 ILE A CA 1
ATOM 709 C C . ILE A 1 99 ? 11.016 -14.727 -5.289 1 98.88 99 ILE A C 1
ATOM 711 O O . ILE A 1 99 ? 11.078 -14.578 -4.07 1 98.88 99 ILE A O 1
ATOM 715 N N . GLU A 1 100 ? 11.492 -13.891 -6.086 1 98.88 100 GLU A N 1
ATOM 716 C CA . GLU A 1 100 ? 11.953 -12.555 -5.723 1 98.88 100 GLU A CA 1
ATOM 717 C C . GLU A 1 100 ? 11.375 -11.5 -6.656 1 98.88 100 GLU A C 1
ATOM 719 O O . GLU A 1 100 ? 11.312 -11.695 -7.871 1 98.88 100 GLU A O 1
ATOM 724 N N . VAL A 1 101 ? 10.883 -10.438 -6.148 1 98.94 101 VAL A N 1
ATOM 725 C CA . VAL A 1 101 ? 10.32 -9.336 -6.918 1 98.94 101 VAL A CA 1
ATOM 726 C C . VAL A 1 101 ? 11.031 -8.031 -6.551 1 98.94 101 VAL A C 1
ATOM 728 O O . VAL A 1 101 ? 10.82 -7.496 -5.461 1 98.94 101 VAL A O 1
ATOM 731 N N . GLU A 1 102 ? 11.836 -7.477 -7.414 1 98.94 102 GLU A N 1
ATOM 732 C CA . GLU A 1 102 ? 12.461 -6.168 -7.25 1 98.94 102 GLU A CA 1
ATOM 733 C C . GLU A 1 102 ? 11.625 -5.07 -7.906 1 98.94 102 GLU A C 1
ATOM 735 O O . GLU A 1 102 ? 11.242 -5.191 -9.07 1 98.94 102 GLU A O 1
ATOM 740 N N . MET A 1 103 ? 11.422 -3.99 -7.18 1 98.94 103 MET A N 1
ATOM 741 C CA . MET A 1 103 ? 10.555 -2.926 -7.684 1 98.94 103 MET A CA 1
ATOM 742 C C . MET A 1 103 ? 11.281 -1.583 -7.66 1 98.94 103 MET A C 1
ATOM 744 O O . MET A 1 103 ? 12.023 -1.288 -6.723 1 98.94 103 MET A O 1
ATOM 748 N N . GLU A 1 104 ? 11.047 -0.816 -8.68 1 98.94 104 GLU A N 1
ATOM 749 C CA . GLU A 1 104 ? 11.398 0.598 -8.781 1 98.94 104 GLU A CA 1
ATOM 750 C C . GLU A 1 104 ? 10.172 1.442 -9.133 1 98.94 104 GLU A C 1
ATOM 752 O O . GLU A 1 104 ? 9.531 1.219 -10.164 1 98.94 104 GLU A O 1
ATOM 757 N N . GLY A 1 105 ? 9.852 2.357 -8.281 1 98.94 105 GLY A N 1
ATOM 758 C CA . GLY A 1 105 ? 8.688 3.205 -8.5 1 98.94 105 GLY A CA 1
ATOM 759 C C . GLY A 1 105 ? 9.039 4.676 -8.633 1 98.94 105 GLY A C 1
ATOM 760 O O . GLY A 1 105 ? 9.656 5.254 -7.734 1 98.94 105 GLY A O 1
ATOM 761 N N . ASP A 1 106 ? 8.68 5.277 -9.734 1 98.94 106 ASP A N 1
ATOM 762 C CA . ASP A 1 106 ? 8.828 6.719 -9.93 1 98.94 106 ASP A CA 1
ATOM 763 C C . ASP A 1 106 ? 7.734 7.488 -9.195 1 98.94 106 ASP A C 1
ATOM 765 O O . ASP A 1 106 ? 6.551 7.18 -9.344 1 98.94 106 ASP A O 1
ATOM 769 N N . ILE A 1 107 ? 8.172 8.477 -8.438 1 98.88 107 ILE A N 1
ATOM 770 C CA . ILE A 1 107 ? 7.219 9.156 -7.566 1 98.88 107 ILE A CA 1
ATOM 771 C C . ILE A 1 107 ? 7.547 10.648 -7.516 1 98.88 107 ILE A C 1
ATOM 773 O O . ILE A 1 107 ? 8.719 11.039 -7.594 1 98.88 107 ILE A O 1
ATOM 777 N N . ASP A 1 108 ? 6.539 11.5 -7.43 1 98.81 108 ASP A N 1
ATOM 778 C CA . ASP A 1 108 ? 6.691 12.922 -7.137 1 98.81 108 ASP A CA 1
ATOM 779 C C . ASP A 1 108 ? 6.152 13.258 -5.75 1 98.81 108 ASP A C 1
ATOM 781 O O . ASP A 1 108 ? 4.969 13.062 -5.473 1 98.81 108 ASP A O 1
ATOM 785 N N . ILE A 1 109 ? 6.969 13.711 -4.883 1 98.75 109 ILE A N 1
ATOM 786 C CA . ILE A 1 109 ? 6.582 14.086 -3.527 1 98.75 109 ILE A CA 1
ATOM 787 C C . ILE A 1 109 ? 6.895 15.562 -3.293 1 98.75 109 ILE A C 1
ATOM 789 O O . ILE A 1 109 ? 7.055 16 -2.15 1 98.75 109 ILE A O 1
ATOM 793 N N . SER A 1 110 ? 7.02 16.344 -4.355 1 98.75 110 SER A N 1
ATOM 794 C CA . SER A 1 110 ? 7.43 17.734 -4.266 1 98.75 110 SER A CA 1
ATOM 795 C C . SER A 1 110 ? 6.367 18.594 -3.574 1 98.75 110 SER A C 1
ATOM 797 O O . SER A 1 110 ? 6.637 19.719 -3.156 1 98.75 110 SER A O 1
ATOM 799 N N . ALA A 1 111 ? 5.141 18.078 -3.451 1 98.81 111 ALA A N 1
ATOM 800 C CA . ALA A 1 111 ? 4.078 18.828 -2.793 1 98.81 111 ALA A CA 1
ATOM 801 C C . ALA A 1 111 ? 4.297 18.891 -1.285 1 98.81 111 ALA A C 1
ATOM 803 O O . ALA A 1 111 ? 3.689 19.703 -0.594 1 98.81 111 ALA A O 1
ATOM 804 N N . VAL A 1 112 ? 5.129 17.969 -0.707 1 98.62 112 VAL A N 1
ATOM 805 C CA . VAL A 1 112 ? 5.383 17.891 0.728 1 98.62 112 VAL A CA 1
ATOM 806 C C . VAL A 1 112 ? 4.059 17.859 1.488 1 98.62 112 VAL A C 1
ATOM 808 O O . VAL A 1 112 ? 3.809 18.719 2.34 1 98.62 112 VAL A O 1
ATOM 811 N N . TRP A 1 113 ? 3.211 16.969 1.096 1 98.31 113 TRP A N 1
ATOM 812 C CA . TRP A 1 113 ? 1.903 16.703 1.688 1 98.31 113 TRP A CA 1
ATOM 813 C C . TRP A 1 113 ? 1.042 17.969 1.668 1 98.31 113 TRP A C 1
ATOM 815 O O . TRP A 1 113 ? 0.173 18.141 2.525 1 98.31 113 TRP A O 1
ATOM 825 N N . GLY A 1 114 ? 1.337 18.906 0.767 1 98.69 114 GLY A N 1
ATOM 826 C CA . GLY A 1 114 ? 0.454 20.047 0.557 1 98.69 114 GLY A CA 1
ATOM 827 C C . GLY A 1 114 ? 1.054 21.359 1.021 1 98.69 114 GLY A C 1
ATOM 828 O O . GLY A 1 114 ? 0.446 22.422 0.853 1 98.69 114 GLY A O 1
ATOM 829 N N . VAL A 1 115 ? 2.305 21.344 1.568 1 98.69 115 VAL A N 1
ATOM 830 C CA . VAL A 1 115 ? 2.871 22.609 2.055 1 98.69 115 VAL A CA 1
ATOM 831 C C . VAL A 1 115 ? 4.117 22.953 1.245 1 98.69 115 VAL A C 1
ATOM 833 O O . VAL A 1 115 ? 4.879 23.844 1.624 1 98.69 115 VAL A O 1
ATOM 836 N N . GLY A 1 116 ? 4.359 22.25 0.165 1 98.62 116 GLY A N 1
ATOM 837 C CA . GLY A 1 116 ? 5.449 22.5 -0.764 1 98.62 116 GLY A CA 1
ATOM 838 C C . GLY A 1 116 ? 4.988 23.094 -2.08 1 98.62 116 GLY A C 1
ATOM 839 O O . GLY A 1 116 ? 4.277 24.109 -2.098 1 98.62 116 GLY A O 1
ATOM 840 N N . ASP A 1 117 ? 5.445 22.469 -3.297 1 98.75 117 ASP A N 1
ATOM 841 C CA . ASP A 1 117 ? 5.07 22.875 -4.648 1 98.75 117 ASP A CA 1
ATOM 842 C C . ASP A 1 117 ? 3.703 22.312 -5.031 1 98.75 117 ASP A C 1
ATOM 844 O O . ASP A 1 117 ? 3.592 21.156 -5.418 1 98.75 117 ASP A O 1
ATOM 848 N N . THR A 1 118 ? 2.672 23.203 -5.008 1 98.69 118 THR A N 1
ATOM 849 C CA . THR A 1 118 ? 1.308 22.703 -5.117 1 98.69 118 THR A CA 1
ATOM 850 C C . THR A 1 118 ? 0.564 23.391 -6.258 1 98.69 118 THR A C 1
ATOM 852 O O . THR A 1 118 ? -0.561 23.859 -6.074 1 98.69 118 THR A O 1
ATOM 855 N N . PRO A 1 119 ? 1.104 23.375 -7.414 1 98 119 PRO A N 1
ATOM 856 C CA . PRO A 1 119 ? 0.3 23.906 -8.516 1 98 119 PRO A CA 1
ATOM 857 C C . PRO A 1 119 ? -0.921 23.047 -8.828 1 98 119 PRO A C 1
ATOM 859 O O . PRO A 1 119 ? -0.871 21.828 -8.695 1 98 119 PRO A O 1
ATOM 862 N N . ASP A 1 120 ? -1.938 23.672 -9.328 1 96 120 ASP A N 1
ATOM 863 C CA . ASP A 1 120 ? -3.176 22.969 -9.664 1 96 120 ASP A CA 1
ATOM 864 C C . ASP A 1 120 ? -2.924 21.875 -10.695 1 96 120 ASP A C 1
ATOM 866 O O . ASP A 1 120 ? -2.184 22.078 -11.664 1 96 120 ASP A O 1
ATOM 870 N N . GLY A 1 121 ? -3.514 20.734 -10.469 1 94.69 121 GLY A N 1
ATOM 871 C CA . GLY A 1 121 ? -3.49 19.656 -11.453 1 94.69 121 GLY A CA 1
ATOM 872 C C . GLY A 1 121 ? -2.238 18.812 -11.375 1 94.69 121 GLY A C 1
ATOM 873 O O . GLY A 1 121 ? -2.098 17.844 -12.125 1 94.69 121 GLY A O 1
ATOM 874 N N . LYS A 1 122 ? -1.36 19.094 -10.422 1 97.5 122 LYS A N 1
ATOM 875 C CA . LYS A 1 122 ? -0.129 18.312 -10.273 1 97.5 122 LYS A CA 1
ATOM 876 C C . LYS A 1 122 ? -0.429 16.875 -9.906 1 97.5 122 LYS A C 1
ATOM 878 O O . LYS A 1 122 ? -1.233 16.609 -9.008 1 97.5 122 LYS A O 1
ATOM 883 N N . ARG A 1 123 ? 0.203 15.969 -10.648 1 96.88 123 ARG A N 1
ATOM 884 C CA . ARG A 1 123 ? 0.13 14.555 -10.305 1 96.88 123 ARG A CA 1
ATOM 885 C C . ARG A 1 123 ? 1.161 14.195 -9.242 1 96.88 123 ARG A C 1
ATOM 887 O O . ARG A 1 123 ? 2.342 14.523 -9.383 1 96.88 123 ARG A O 1
ATOM 894 N N . LEU A 1 124 ? 0.742 13.594 -8.227 1 98.31 124 LEU A N 1
ATOM 895 C CA . LEU A 1 124 ? 1.604 13.148 -7.137 1 98.31 124 LEU A CA 1
ATOM 896 C C . LEU A 1 124 ? 1.61 11.625 -7.039 1 98.31 124 LEU A C 1
ATOM 898 O O . LEU A 1 124 ? 0.855 10.953 -7.738 1 98.31 124 LEU A O 1
ATOM 902 N N . GLY A 1 125 ? 2.43 11.148 -6.09 1 98.75 125 GLY A N 1
ATOM 903 C CA . GLY A 1 125 ? 2.492 9.703 -5.891 1 98.75 125 GLY A CA 1
ATOM 904 C C . GLY A 1 125 ? 3.17 8.977 -7.035 1 98.75 125 GLY A C 1
ATOM 905 O O . GLY A 1 125 ? 3.902 9.578 -7.82 1 98.75 125 GLY A O 1
ATOM 906 N N . PHE A 1 126 ? 3.012 7.676 -7.086 1 98.94 126 PHE A N 1
ATOM 907 C CA . PHE A 1 126 ? 3.631 6.867 -8.133 1 98.94 126 PHE A CA 1
ATOM 908 C C . PHE A 1 126 ? 2.982 7.145 -9.484 1 98.94 126 PHE A C 1
ATOM 910 O O . PHE A 1 126 ? 1.759 7.254 -9.578 1 98.94 126 PHE A O 1
ATOM 917 N N . SER A 1 127 ? 3.777 7.234 -10.508 1 98.81 127 SER A N 1
ATOM 918 C CA . SER A 1 127 ? 3.299 7.285 -11.883 1 98.81 127 SER A CA 1
ATOM 919 C C . SER A 1 127 ? 3.605 5.988 -12.625 1 98.81 127 SER A C 1
ATOM 921 O O . SER A 1 127 ? 2.889 5.617 -13.555 1 98.81 127 SER A O 1
ATOM 923 N N . ALA A 1 128 ? 4.684 5.355 -12.172 1 98.94 128 ALA A N 1
ATOM 924 C CA . ALA A 1 128 ? 5.102 4.105 -12.812 1 98.94 128 ALA A CA 1
ATOM 925 C C . ALA A 1 128 ? 5.875 3.225 -11.836 1 98.94 128 ALA A C 1
ATOM 927 O O . ALA A 1 128 ? 6.668 3.725 -11.031 1 98.94 128 ALA A O 1
ATOM 928 N N . VAL A 1 129 ? 5.676 1.942 -11.922 1 98.94 129 VAL A N 1
ATOM 929 C CA . VAL A 1 129 ? 6.453 0.942 -11.203 1 98.94 129 VAL A CA 1
ATOM 930 C C . VAL A 1 129 ? 6.957 -0.123 -12.172 1 98.94 129 VAL A C 1
ATOM 932 O O . VAL A 1 129 ? 6.195 -0.616 -13.016 1 98.94 129 VAL A O 1
ATOM 935 N N . ARG A 1 130 ? 8.203 -0.422 -12.109 1 98.94 130 ARG A N 1
ATOM 936 C CA . ARG A 1 130 ? 8.82 -1.519 -12.852 1 98.94 130 ARG A CA 1
ATOM 937 C C . ARG A 1 130 ? 9.234 -2.648 -11.922 1 98.94 130 ARG A C 1
ATOM 939 O O . ARG A 1 130 ? 9.969 -2.422 -10.953 1 98.94 130 ARG A O 1
ATOM 946 N N . CYS A 1 131 ? 8.812 -3.842 -12.266 1 98.88 131 CYS A N 1
ATOM 947 C CA . CYS A 1 131 ? 9.156 -5.027 -11.492 1 98.88 131 CYS A CA 1
ATOM 948 C C . CYS A 1 131 ? 10.109 -5.934 -12.266 1 98.88 131 CYS A C 1
ATOM 950 O O . CYS A 1 131 ? 9.977 -6.078 -13.484 1 98.88 131 CYS A O 1
ATOM 952 N N . THR A 1 132 ? 11.086 -6.469 -11.586 1 98.94 132 THR A N 1
ATOM 953 C CA . THR A 1 132 ? 11.867 -7.617 -12.039 1 98.94 132 THR A CA 1
ATOM 954 C C . THR A 1 132 ? 11.586 -8.836 -11.164 1 98.94 132 THR A C 1
ATOM 956 O O . THR A 1 132 ? 11.93 -8.852 -9.984 1 98.94 132 THR A O 1
ATOM 959 N N . VAL A 1 133 ? 11.023 -9.844 -11.758 1 98.94 133 VAL A N 1
ATOM 960 C CA . VAL A 1 133 ? 10.664 -11.07 -11.062 1 98.94 133 VAL A CA 1
ATOM 961 C C . VAL A 1 133 ? 11.703 -12.156 -11.352 1 98.94 133 VAL A C 1
ATOM 963 O O . VAL A 1 133 ? 11.914 -12.523 -12.516 1 98.94 133 VAL A O 1
ATOM 966 N N . THR A 1 134 ? 12.312 -12.648 -10.328 1 98.81 134 THR A N 1
ATOM 967 C CA . THR A 1 134 ? 13.188 -13.812 -10.438 1 98.81 134 THR A CA 1
ATOM 968 C C . THR A 1 134 ? 12.484 -15.07 -9.953 1 98.81 134 THR A C 1
ATOM 970 O O . THR A 1 134 ? 12.102 -15.164 -8.781 1 98.81 134 THR A O 1
ATOM 973 N N . LEU A 1 135 ? 12.375 -16.047 -10.828 1 98.44 135 LEU A N 1
ATOM 974 C CA . LEU A 1 135 ? 11.68 -17.297 -10.539 1 98.44 135 LEU A CA 1
ATOM 975 C C . LEU A 1 135 ? 12.586 -18.5 -10.789 1 98.44 135 LEU A C 1
ATOM 977 O O . LEU A 1 135 ? 13.352 -18.516 -11.758 1 98.44 135 LEU A O 1
ATOM 981 N N . ALA A 1 136 ? 12.523 -19.422 -9.914 1 98.19 136 ALA A N 1
ATOM 982 C CA . ALA A 1 136 ? 13.109 -20.734 -10.133 1 98.19 136 ALA A CA 1
ATOM 983 C C . ALA A 1 136 ? 12.141 -21.844 -9.727 1 98.19 136 ALA A C 1
ATOM 985 O O . ALA A 1 136 ? 11.391 -21.703 -8.758 1 98.19 136 ALA A O 1
ATOM 986 N N . GLY A 1 137 ? 12.148 -22.875 -10.43 1 97.06 137 GLY A N 1
ATOM 987 C CA . GLY A 1 137 ? 11.281 -24.016 -10.164 1 97.06 137 GLY A CA 1
ATOM 988 C C . GLY A 1 137 ? 11.438 -25.141 -11.172 1 97.06 137 GLY A C 1
ATOM 989 O O . GLY A 1 137 ? 12.352 -25.109 -11.992 1 97.06 137 GLY A O 1
ATOM 990 N N . ASP A 1 138 ? 10.625 -26.188 -11.023 1 97.56 138 ASP A N 1
ATOM 991 C CA . ASP A 1 138 ? 10.703 -27.391 -11.852 1 97.56 138 ASP A CA 1
ATOM 992 C C . ASP A 1 138 ? 9.781 -27.281 -13.062 1 97.56 138 ASP A C 1
ATOM 994 O O . ASP A 1 138 ? 8.891 -28.125 -13.242 1 97.56 138 ASP A O 1
ATOM 998 N N . ALA A 1 139 ? 10 -26.312 -13.859 1 97.81 139 ALA A N 1
ATOM 999 C CA . ALA A 1 139 ? 9.266 -26.094 -15.094 1 97.81 139 ALA A CA 1
ATOM 1000 C C . ALA A 1 139 ? 10.141 -25.422 -16.141 1 97.81 139 ALA A C 1
ATOM 1002 O O . ALA A 1 139 ? 11.172 -24.828 -15.82 1 97.81 139 ALA A O 1
ATOM 1003 N N . ASP A 1 140 ? 9.797 -25.531 -17.438 1 97.5 140 ASP A N 1
ATOM 1004 C CA . ASP A 1 140 ? 10.531 -24.859 -18.5 1 97.5 140 ASP A CA 1
ATOM 1005 C C . ASP A 1 140 ? 10.242 -23.359 -18.516 1 97.5 140 ASP A C 1
ATOM 1007 O O . ASP A 1 140 ? 9.32 -22.891 -17.828 1 97.5 140 ASP A O 1
ATOM 1011 N N . ASP A 1 141 ? 11.023 -22.641 -19.172 1 97.44 141 ASP A N 1
ATOM 1012 C CA . ASP A 1 141 ? 10.945 -21.188 -19.203 1 97.44 141 ASP A CA 1
ATOM 1013 C C . ASP A 1 141 ? 9.586 -20.719 -19.703 1 97.44 141 ASP A C 1
ATOM 1015 O O . ASP A 1 141 ? 9.062 -19.703 -19.25 1 97.44 141 ASP A O 1
ATOM 1019 N N . ALA A 1 142 ? 9.062 -21.375 -20.656 1 98.06 142 ALA A N 1
ATOM 1020 C CA . ALA A 1 142 ? 7.773 -20.984 -21.234 1 98.06 142 ALA A CA 1
ATOM 1021 C C . ALA A 1 142 ? 6.664 -21.078 -20.188 1 98.06 142 ALA A C 1
ATOM 1023 O O . ALA A 1 142 ? 5.805 -20.203 -20.094 1 98.06 142 ALA A O 1
ATOM 1024 N N . THR A 1 143 ? 6.68 -22.203 -19.438 1 98.56 143 THR A N 1
ATOM 1025 C CA . THR A 1 143 ? 5.695 -22.375 -18.375 1 98.56 143 THR A CA 1
ATOM 1026 C C . THR A 1 143 ? 5.867 -21.312 -17.281 1 98.56 143 THR A C 1
ATOM 1028 O O . THR A 1 143 ? 4.887 -20.734 -16.812 1 98.56 143 THR A O 1
ATOM 1031 N N . LEU A 1 144 ? 7.109 -21.031 -16.875 1 98.75 144 LEU A N 1
ATOM 1032 C CA . LEU A 1 144 ? 7.375 -20 -15.883 1 98.75 144 LEU A CA 1
ATOM 1033 C C . LEU A 1 144 ? 6.902 -18.625 -16.375 1 98.75 144 LEU A C 1
ATOM 1035 O O . LEU A 1 144 ? 6.395 -17.828 -15.586 1 98.75 144 LEU A O 1
ATOM 1039 N N . LYS A 1 145 ? 7.031 -18.375 -17.656 1 98.75 145 LYS A N 1
ATOM 1040 C CA . LYS A 1 145 ? 6.566 -17.109 -18.219 1 98.75 145 LYS A CA 1
ATOM 1041 C C . LYS A 1 145 ? 5.043 -17.016 -18.156 1 98.75 145 LYS A C 1
ATOM 1043 O O . LYS A 1 145 ? 4.5 -15.945 -17.875 1 98.75 145 LYS A O 1
ATOM 1048 N N . GLU A 1 146 ? 4.34 -18.094 -18.469 1 98.75 146 GLU A N 1
ATOM 1049 C CA . GLU A 1 146 ? 2.885 -18.094 -18.375 1 98.75 146 GLU A CA 1
ATOM 1050 C C . GLU A 1 146 ? 2.43 -17.812 -16.938 1 98.75 146 GLU A C 1
ATOM 1052 O O . GLU A 1 146 ? 1.482 -17.062 -16.719 1 98.75 146 GLU A O 1
ATOM 1057 N N . ILE A 1 147 ? 3.111 -18.484 -15.969 1 98.88 147 ILE A N 1
ATOM 1058 C CA . ILE A 1 147 ? 2.83 -18.266 -14.555 1 98.88 147 ILE A CA 1
ATOM 1059 C C . ILE A 1 147 ? 3.037 -16.797 -14.211 1 98.88 147 ILE A C 1
ATOM 1061 O O . ILE A 1 147 ? 2.172 -16.172 -13.594 1 98.88 147 ILE A O 1
ATOM 1065 N N . HIS A 1 148 ? 4.141 -16.219 -14.672 1 98.88 148 HIS A N 1
ATOM 1066 C CA . HIS A 1 148 ? 4.473 -14.812 -14.453 1 98.88 148 HIS A CA 1
ATOM 1067 C C . HIS A 1 148 ? 3.4 -13.898 -15.023 1 98.88 148 HIS A C 1
ATOM 1069 O O . HIS A 1 148 ? 2.844 -13.055 -14.312 1 98.88 148 HIS A O 1
ATOM 1075 N N . ASP A 1 149 ? 3.092 -14.094 -16.297 1 98.88 149 ASP A N 1
ATOM 1076 C CA . ASP A 1 149 ? 2.178 -13.188 -16.984 1 98.88 149 ASP A CA 1
ATOM 1077 C C . ASP A 1 149 ? 0.782 -13.242 -16.375 1 98.88 149 ASP A C 1
ATOM 1079 O O . ASP A 1 149 ? 0.132 -12.211 -16.203 1 98.88 149 ASP A O 1
ATOM 1083 N N . ASN A 1 150 ? 0.359 -14.43 -16.047 1 98.81 150 ASN A N 1
ATOM 1084 C CA . ASN A 1 150 ? -0.961 -14.602 -15.445 1 98.81 150 ASN A CA 1
ATOM 1085 C C . ASN A 1 150 ? -1.034 -13.961 -14.062 1 98.81 150 ASN A C 1
ATOM 1087 O O . ASN A 1 150 ? -2.021 -13.305 -13.734 1 98.81 150 ASN A O 1
ATOM 1091 N N . ALA A 1 151 ? 0.007 -14.156 -13.227 1 98.81 151 ALA A N 1
ATOM 1092 C CA . ALA A 1 151 ? 0.061 -13.586 -11.883 1 98.81 151 ALA A CA 1
ATOM 1093 C C . ALA A 1 151 ? -0.004 -12.062 -11.93 1 98.81 151 ALA A C 1
ATOM 1095 O O . ALA A 1 151 ? -0.711 -11.438 -11.133 1 98.81 151 ALA A O 1
ATOM 1096 N N . ILE A 1 152 ? 0.697 -11.469 -12.891 1 98.88 152 ILE A N 1
ATOM 1097 C CA . ILE A 1 152 ? 0.706 -10.016 -13.016 1 98.88 152 ILE A CA 1
ATOM 1098 C C . ILE A 1 152 ? -0.68 -9.523 -13.43 1 98.88 152 ILE A C 1
ATOM 1100 O O . ILE A 1 152 ? -1.224 -8.594 -12.82 1 98.88 152 ILE A O 1
ATOM 1104 N N . ALA A 1 153 ? -1.273 -10.172 -14.375 1 98.69 153 ALA A N 1
ATOM 1105 C CA . ALA A 1 153 ? -2.541 -9.727 -14.945 1 98.69 153 ALA A CA 1
ATOM 1106 C C . ALA A 1 153 ? -3.656 -9.766 -13.906 1 98.69 153 ALA A C 1
ATOM 1108 O O . ALA A 1 153 ? -4.547 -8.914 -13.914 1 98.69 153 ALA A O 1
ATOM 1109 N N . TRP A 1 154 ? -3.59 -10.711 -13 1 98.81 154 TRP A N 1
ATOM 1110 C CA . TRP A 1 154 ? -4.742 -10.961 -12.141 1 98.81 154 TRP A CA 1
ATOM 1111 C C . TRP A 1 154 ? -4.422 -10.625 -10.688 1 98.81 154 TRP A C 1
ATOM 1113 O O . TRP A 1 154 ? -5.156 -11.016 -9.781 1 98.81 154 TRP A O 1
ATOM 1123 N N . SER A 1 155 ? -3.312 -9.953 -10.43 1 98.75 155 SER A N 1
ATOM 1124 C CA . SER A 1 155 ? -2.982 -9.461 -9.102 1 98.75 155 SER A CA 1
ATOM 1125 C C . SER A 1 155 ? -3.951 -8.375 -8.656 1 98.75 155 SER A C 1
ATOM 1127 O O . SER A 1 155 ? -4.062 -7.332 -9.305 1 98.75 155 SER A O 1
ATOM 1129 N N . PRO A 1 156 ? -4.617 -8.523 -7.496 1 98.88 156 PRO A N 1
ATOM 1130 C CA . PRO A 1 156 ? -5.496 -7.473 -6.984 1 98.88 156 PRO A CA 1
ATOM 1131 C C . PRO A 1 156 ? -4.762 -6.156 -6.742 1 98.88 156 PRO A C 1
ATOM 1133 O O . PRO A 1 156 ? -5.285 -5.082 -7.059 1 98.88 156 PRO A O 1
ATOM 1136 N N . VAL A 1 157 ? -3.537 -6.152 -6.191 1 98.94 157 VAL A N 1
ATOM 1137 C CA . VAL A 1 157 ? -2.844 -4.91 -5.879 1 98.94 157 VAL A CA 1
ATOM 1138 C C . VAL A 1 157 ? -2.297 -4.285 -7.16 1 98.94 157 VAL A C 1
ATOM 1140 O O . VAL A 1 157 ? -2.289 -3.061 -7.309 1 98.94 157 VAL A O 1
ATOM 1143 N N . VAL A 1 158 ? -1.826 -5.102 -8.172 1 98.94 158 VAL A N 1
ATOM 1144 C CA . VAL A 1 158 ? -1.492 -4.527 -9.469 1 98.94 158 VAL A CA 1
ATOM 1145 C C . VAL A 1 158 ? -2.707 -3.801 -10.039 1 98.94 158 VAL A C 1
ATOM 1147 O O . VAL A 1 158 ? -2.59 -2.676 -10.539 1 98.94 158 VAL A O 1
ATOM 1150 N N . ASN A 1 159 ? -3.854 -4.449 -10 1 98.88 159 ASN A N 1
ATOM 1151 C CA . ASN A 1 159 ? -5.078 -3.83 -10.492 1 98.88 159 ASN A CA 1
ATOM 1152 C C . ASN A 1 159 ? -5.422 -2.566 -9.711 1 98.88 159 ASN A C 1
ATOM 1154 O O . ASN A 1 159 ? -5.895 -1.585 -10.289 1 98.88 159 ASN A O 1
ATOM 1158 N N . THR A 1 160 ? -5.246 -2.57 -8.414 1 98.94 160 THR A N 1
ATOM 1159 C CA . THR A 1 160 ? -5.473 -1.391 -7.59 1 98.94 160 THR A CA 1
ATOM 1160 C C . THR A 1 160 ? -4.586 -0.234 -8.047 1 98.94 160 THR A C 1
ATOM 1162 O O . THR A 1 160 ? -5.035 0.914 -8.094 1 98.94 160 THR A O 1
ATOM 1165 N N . PHE A 1 161 ? -3.311 -0.477 -8.375 1 98.88 161 PHE A N 1
ATOM 1166 C CA . PHE A 1 161 ? -2.391 0.545 -8.859 1 98.88 161 PHE A CA 1
ATOM 1167 C C . PHE A 1 161 ? -2.797 1.023 -10.25 1 98.88 161 PHE A C 1
ATOM 1169 O O . PHE A 1 161 ? -2.732 2.219 -10.547 1 98.88 161 PHE A O 1
ATOM 1176 N N . SER A 1 162 ? -3.252 0.138 -11.039 1 98.81 162 SER A N 1
ATOM 1177 C CA . SER A 1 162 ? -3.363 0.396 -12.477 1 98.81 162 SER A CA 1
ATOM 1178 C C . SER A 1 162 ? -4.699 1.049 -12.82 1 98.81 162 SER A C 1
ATOM 1180 O O . SER A 1 162 ? -4.855 1.625 -13.898 1 98.81 162 SER A O 1
ATOM 1182 N N . ASN A 1 163 ? -5.707 0.894 -11.953 1 98.62 163 ASN A N 1
ATOM 1183 C CA . ASN A 1 163 ? -7.043 1.447 -12.148 1 98.62 163 ASN A CA 1
ATOM 1184 C C . ASN A 1 163 ? -7.383 2.482 -11.086 1 98.62 163 ASN A C 1
ATOM 1186 O O . ASN A 1 163 ? -7.027 2.318 -9.914 1 98.62 163 ASN A O 1
ATOM 1190 N N . PRO A 1 164 ? -8.141 3.564 -11.5 1 98.69 164 PRO A N 1
ATOM 1191 C CA . PRO A 1 164 ? -8.469 4.559 -10.484 1 98.69 164 PRO A CA 1
ATOM 1192 C C . PRO A 1 164 ? -9.359 3.996 -9.375 1 98.69 164 PRO A C 1
ATOM 1194 O O . PRO A 1 164 ? -10.336 3.297 -9.664 1 98.69 164 PRO A O 1
ATOM 1197 N N . VAL A 1 165 ? -9.023 4.238 -8.188 1 98.88 165 VAL A N 1
ATOM 1198 C CA . VAL A 1 165 ? -9.797 3.92 -6.996 1 98.88 165 VAL A CA 1
ATOM 1199 C C . VAL A 1 165 ? -10.422 5.191 -6.426 1 98.88 165 VAL A C 1
ATOM 1201 O O . VAL A 1 165 ? -9.734 6.203 -6.258 1 98.88 165 VAL A O 1
ATOM 1204 N N . SER A 1 166 ? -11.719 5.223 -6.133 1 98.88 166 SER A N 1
ATOM 1205 C CA . SER A 1 166 ? -12.32 6.355 -5.441 1 98.88 166 SER A CA 1
ATOM 1206 C C . SER A 1 166 ? -11.906 6.391 -3.975 1 98.88 166 SER A C 1
ATOM 1208 O O . SER A 1 166 ? -12.031 5.391 -3.266 1 98.88 166 SER A O 1
ATOM 1210 N N . VAL A 1 167 ? -11.375 7.516 -3.525 1 98.88 167 VAL A N 1
ATOM 1211 C CA . VAL A 1 167 ? -11.016 7.676 -2.119 1 98.88 167 VAL A CA 1
ATOM 1212 C C . VAL A 1 167 ? -11.812 8.828 -1.513 1 98.88 167 VAL A C 1
ATOM 1214 O O . VAL A 1 167 ? -11.688 9.977 -1.951 1 98.88 167 VAL A O 1
ATOM 1217 N N . GLY A 1 168 ? -12.648 8.516 -0.568 1 98.81 168 GLY A N 1
ATOM 1218 C CA . GLY A 1 168 ? -13.398 9.516 0.177 1 98.81 168 GLY A CA 1
ATOM 1219 C C . GLY A 1 168 ? -12.961 9.625 1.627 1 98.81 168 GLY A C 1
ATOM 1220 O O . GLY A 1 168 ? -12.438 8.664 2.197 1 98.81 168 GLY A O 1
ATOM 1221 N N . SER A 1 169 ? -13.188 10.82 2.189 1 98.81 169 SER A N 1
ATOM 1222 C CA . SER A 1 169 ? -12.781 11.023 3.576 1 98.81 169 SER A CA 1
ATOM 1223 C C . SER A 1 169 ? -13.758 11.945 4.301 1 98.81 169 SER A C 1
ATOM 1225 O O . SER A 1 169 ? -14.219 12.945 3.738 1 98.81 169 SER A O 1
ATOM 1227 N N . THR A 1 170 ? -14.102 11.562 5.508 1 98.81 170 THR A N 1
ATOM 1228 C CA . THR A 1 170 ? -14.906 12.383 6.406 1 98.81 170 THR A CA 1
ATOM 1229 C C . THR A 1 170 ? -14.125 12.719 7.672 1 98.81 170 THR A C 1
ATOM 1231 O O . THR A 1 170 ? -13.359 11.891 8.18 1 98.81 170 THR A O 1
ATOM 1234 N N . LEU A 1 171 ? -14.359 13.938 8.18 1 98.81 171 LEU A N 1
ATOM 1235 C CA . LEU A 1 171 ? -13.672 14.398 9.383 1 98.81 171 LEU A CA 1
ATOM 1236 C C . LEU A 1 171 ? -14.594 14.336 10.594 1 98.81 171 LEU A C 1
ATOM 1238 O O . LEU A 1 171 ? -15.758 14.742 10.523 1 98.81 171 LEU A O 1
ATOM 1242 N N . VAL A 1 172 ? -14.086 13.773 11.609 1 98.56 172 VAL A N 1
ATOM 1243 C CA . VAL A 1 172 ? -14.695 13.82 12.93 1 98.56 172 VAL A CA 1
ATOM 1244 C C . VAL A 1 172 ? -13.781 14.562 13.898 1 98.56 172 VAL A C 1
ATOM 1246 O O . VAL A 1 172 ? -12.594 14.242 14 1 98.56 172 VAL A O 1
ATOM 1249 N N . THR A 1 173 ? -14.305 15.664 14.539 1 95.88 173 THR A N 1
ATOM 1250 C CA . THR A 1 173 ? -13.5 16.406 15.508 1 95.88 173 THR A CA 1
ATOM 1251 C C . THR A 1 173 ? -13.82 15.953 16.922 1 95.88 173 THR A C 1
ATOM 1253 O O . THR A 1 173 ? -14.984 15.695 17.266 1 95.88 173 THR A O 1
ATOM 1256 N N . GLY A 1 174 ? -12.875 15.438 17.672 1 78.06 174 GLY A N 1
ATOM 1257 C CA . GLY A 1 174 ? -13.164 15.031 19.047 1 78.06 174 GLY A CA 1
ATOM 1258 C C . GLY A 1 174 ? -11.914 14.758 19.859 1 78.06 174 GLY A C 1
ATOM 1259 O O . GLY A 1 174 ? -10.812 14.672 19.312 1 78.06 174 GLY A O 1
ATOM 1260 N N . MET B 1 1 ? -2.416 14.062 30.562 1 38.53 1 MET B N 1
ATOM 1261 C CA . MET B 1 1 ? -1.558 14.93 29.766 1 38.53 1 MET B CA 1
ATOM 1262 C C . MET B 1 1 ? -1.661 14.586 28.281 1 38.53 1 MET B C 1
ATOM 1264 O O . MET B 1 1 ? -1.368 13.453 27.891 1 38.53 1 MET B O 1
ATOM 1268 N N . THR B 1 2 ? -2.594 14.961 27.5 1 54.91 2 THR B N 1
ATOM 1269 C CA . THR B 1 2 ? -2.844 14.547 26.125 1 54.91 2 THR B CA 1
ATOM 1270 C C . THR B 1 2 ? -1.587 14.711 25.266 1 54.91 2 THR B C 1
ATOM 1272 O O . THR B 1 2 ? -1.022 15.797 25.188 1 54.91 2 THR B O 1
ATOM 1275 N N . ASP B 1 3 ? -0.732 13.641 24.984 1 84.81 3 ASP B N 1
ATOM 1276 C CA . ASP B 1 3 ? 0.615 13.727 24.422 1 84.81 3 ASP B CA 1
ATOM 1277 C C . ASP B 1 3 ? 0.593 14.336 23.031 1 84.81 3 ASP B C 1
ATOM 1279 O O . ASP B 1 3 ? -0.071 13.812 22.125 1 84.81 3 ASP B O 1
ATOM 1283 N N . ALA B 1 4 ? 1.004 15.641 22.922 1 96.5 4 ALA B N 1
ATOM 1284 C CA . ALA B 1 4 ? 1.134 16.375 21.672 1 96.5 4 ALA B CA 1
ATOM 1285 C C . ALA B 1 4 ? 1.861 15.555 20.609 1 96.5 4 ALA B C 1
ATOM 1287 O O . ALA B 1 4 ? 2.848 14.875 20.906 1 96.5 4 ALA B O 1
ATOM 1288 N N . LEU B 1 5 ? 1.287 15.531 19.516 1 98.12 5 LEU B N 1
ATOM 1289 C CA . LEU B 1 5 ? 1.973 14.977 18.344 1 98.12 5 LEU B CA 1
ATOM 1290 C C . LEU B 1 5 ? 2.832 16.031 17.672 1 98.12 5 LEU B C 1
ATOM 1292 O O . LEU B 1 5 ? 2.316 17.047 17.203 1 98.12 5 LEU B O 1
ATOM 1296 N N . VAL B 1 6 ? 4.188 15.812 17.609 1 97.44 6 VAL B N 1
ATOM 1297 C CA . VAL B 1 6 ? 5.078 16.891 17.172 1 97.44 6 VAL B CA 1
ATOM 1298 C C . VAL B 1 6 ? 6.082 16.328 16.156 1 97.44 6 VAL B C 1
ATOM 1300 O O . VAL B 1 6 ? 6.539 15.195 16.281 1 97.44 6 VAL B O 1
ATOM 1303 N N . ILE B 1 7 ? 6.375 17.188 15.195 1 98.5 7 ILE B N 1
ATOM 1304 C CA . ILE B 1 7 ? 7.504 16.969 14.305 1 98.5 7 ILE B CA 1
ATOM 1305 C C . ILE B 1 7 ? 8.391 18.203 14.258 1 98.5 7 ILE B C 1
ATOM 1307 O O . ILE B 1 7 ? 8.062 19.234 14.852 1 98.5 7 ILE B O 1
ATOM 1311 N N . ASP B 1 8 ? 9.555 18.062 13.617 1 98.38 8 ASP B N 1
ATOM 1312 C CA . ASP B 1 8 ? 10.516 19.141 13.477 1 98.38 8 ASP B CA 1
ATOM 1313 C C . ASP B 1 8 ? 9.977 20.234 12.555 1 98.38 8 ASP B C 1
ATOM 1315 O O . ASP B 1 8 ? 10.164 20.188 11.344 1 98.38 8 ASP B O 1
ATOM 1319 N N . ALA B 1 9 ? 9.43 21.312 13.156 1 98.56 9 ALA B N 1
ATOM 1320 C CA . ALA B 1 9 ? 8.781 22.375 12.406 1 98.56 9 ALA B CA 1
ATOM 1321 C C . ALA B 1 9 ? 9.781 23.094 11.5 1 98.56 9 ALA B C 1
ATOM 1323 O O . ALA B 1 9 ? 9.445 23.484 10.383 1 98.56 9 ALA B O 1
ATOM 1324 N N . GLN B 1 10 ? 10.945 23.312 11.938 1 98.62 10 GLN B N 1
ATOM 1325 C CA . GLN B 1 10 ? 11.969 23.953 11.117 1 98.62 10 GLN B CA 1
ATOM 1326 C C . GLN B 1 10 ? 12.391 23.062 9.953 1 98.62 10 GLN B C 1
ATOM 1328 O O . GLN B 1 10 ? 12.625 23.547 8.844 1 98.62 10 GLN B O 1
ATOM 1333 N N . GLY B 1 11 ? 12.547 21.781 10.273 1 98.75 11 GLY B N 1
ATOM 1334 C CA . GLY B 1 11 ? 12.828 20.844 9.203 1 98.75 11 GLY B CA 1
ATOM 1335 C C . GLY B 1 11 ? 11.758 20.812 8.133 1 98.75 11 GLY B C 1
ATOM 1336 O O . GLY B 1 11 ? 12.062 20.766 6.941 1 98.75 11 GLY B O 1
ATOM 1337 N N . LEU B 1 12 ? 10.539 20.891 8.555 1 98.88 12 LEU B N 1
ATOM 1338 C CA . LEU B 1 12 ? 9.43 20.922 7.605 1 98.88 12 LEU B CA 1
ATOM 1339 C C . LEU B 1 12 ? 9.484 22.172 6.738 1 98.88 12 LEU B C 1
ATOM 1341 O O . LEU B 1 12 ? 9.234 22.125 5.535 1 98.88 12 LEU B O 1
ATOM 1345 N N . ASP B 1 13 ? 9.75 23.266 7.379 1 98.75 13 ASP B N 1
ATOM 1346 C CA . ASP B 1 13 ? 9.867 24.531 6.652 1 98.75 13 ASP B CA 1
ATOM 1347 C C . ASP B 1 13 ? 10.969 24.453 5.598 1 98.75 13 ASP B C 1
ATOM 1349 O O . ASP B 1 13 ? 10.789 24.922 4.473 1 98.75 13 ASP B O 1
ATOM 1353 N N . ARG B 1 14 ? 12.07 23.891 5.938 1 98.62 14 ARG B N 1
ATOM 1354 C CA . ARG B 1 14 ? 13.172 23.734 4.992 1 98.62 14 ARG B CA 1
ATOM 1355 C C . ARG B 1 14 ? 12.766 22.844 3.822 1 98.62 14 ARG B C 1
ATOM 1357 O O . ARG B 1 14 ? 13.07 23.141 2.668 1 98.62 14 ARG B O 1
ATOM 1364 N N . LEU B 1 15 ? 12.133 21.781 4.152 1 98.44 15 LEU B N 1
ATOM 1365 C CA . LEU B 1 15 ? 11.664 20.859 3.121 1 98.44 15 LEU B CA 1
ATOM 1366 C C . LEU B 1 15 ? 10.695 21.547 2.17 1 98.44 15 LEU B C 1
ATOM 1368 O O . LEU B 1 15 ? 10.797 21.406 0.951 1 98.44 15 LEU B O 1
ATOM 1372 N N . SER B 1 16 ? 9.734 22.234 2.715 1 98.69 16 SER B N 1
ATOM 1373 C CA . SER B 1 16 ? 8.711 22.938 1.957 1 98.69 16 SER B CA 1
ATOM 1374 C C . SER B 1 16 ? 9.328 24 1.045 1 98.69 16 SER B C 1
ATOM 1376 O O . SER B 1 16 ? 8.992 24.078 -0.139 1 98.69 16 SER B O 1
ATOM 1378 N N . CYS B 1 17 ? 10.211 24.766 1.557 1 98.69 17 CYS B N 1
ATOM 1379 C CA . CYS B 1 17 ? 10.859 25.828 0.798 1 98.69 17 CYS B CA 1
ATOM 1380 C C . CYS B 1 17 ? 11.703 25.25 -0.338 1 98.69 17 CYS B C 1
ATOM 1382 O O . CYS B 1 17 ? 11.68 25.781 -1.454 1 98.69 17 CYS B O 1
ATOM 1384 N N . ASN B 1 18 ? 12.461 24.25 -0.004 1 98.44 18 ASN B N 1
ATOM 1385 C CA . ASN B 1 18 ? 13.273 23.609 -1.035 1 98.44 18 ASN B CA 1
ATOM 1386 C C . ASN B 1 18 ? 12.406 23.062 -2.17 1 98.44 18 ASN B C 1
ATOM 1388 O O . ASN B 1 18 ? 12.75 23.219 -3.344 1 98.44 18 ASN B O 1
ATOM 1392 N N . ALA B 1 19 ? 11.328 22.438 -1.831 1 98.62 19 ALA B N 1
ATOM 1393 C CA . ALA B 1 19 ? 10.438 21.859 -2.832 1 98.62 19 ALA B CA 1
ATOM 1394 C C . ALA B 1 19 ? 9.82 22.938 -3.717 1 98.62 19 ALA B C 1
ATOM 1396 O O . ALA B 1 19 ? 9.602 22.719 -4.91 1 98.62 19 ALA B O 1
ATOM 1397 N N . LYS B 1 20 ? 9.484 24.031 -3.123 1 98.62 20 LYS B N 1
ATOM 1398 C CA . LYS B 1 20 ? 8.93 25.141 -3.891 1 98.62 20 LYS B CA 1
ATOM 1399 C C . LYS B 1 20 ? 9.977 25.734 -4.832 1 98.62 20 LYS B C 1
ATOM 1401 O O . LYS B 1 20 ? 9.664 26.078 -5.977 1 98.62 20 LYS B O 1
ATOM 1406 N N . ALA B 1 21 ? 11.125 25.844 -4.355 1 98.62 21 ALA B N 1
ATOM 1407 C CA . ALA B 1 21 ? 12.203 26.453 -5.141 1 98.62 21 ALA B CA 1
ATOM 1408 C C . ALA B 1 21 ? 12.703 25.5 -6.219 1 98.62 21 ALA B C 1
ATOM 1410 O O . ALA B 1 21 ? 13.078 25.922 -7.309 1 98.62 21 ALA B O 1
ATOM 1411 N N . ASN B 1 22 ? 12.727 24.234 -5.934 1 98.38 22 ASN B N 1
ATOM 1412 C CA . ASN B 1 22 ? 13.273 23.219 -6.824 1 98.38 22 ASN B CA 1
ATOM 1413 C C . ASN B 1 22 ? 12.398 21.969 -6.844 1 98.38 22 ASN B C 1
ATOM 1415 O O . ASN B 1 22 ? 12.836 20.891 -6.449 1 98.38 22 ASN B O 1
ATOM 1419 N N . PRO B 1 23 ? 11.242 22.094 -7.469 1 98.12 23 PRO B N 1
ATOM 1420 C CA . PRO B 1 23 ? 10.281 20.984 -7.41 1 98.12 23 PRO B CA 1
ATOM 1421 C C . PRO B 1 23 ? 10.828 19.688 -7.996 1 98.12 23 PRO B C 1
ATOM 1423 O O . PRO B 1 23 ? 10.414 18.609 -7.602 1 98.12 23 PRO B O 1
ATOM 1426 N N . GLU B 1 24 ? 11.805 19.766 -8.914 1 97.81 24 GLU B N 1
ATOM 1427 C CA . GLU B 1 24 ? 12.367 18.578 -9.555 1 97.81 24 GLU B CA 1
ATOM 1428 C C . GLU B 1 24 ? 13.055 17.672 -8.531 1 97.81 24 GLU B C 1
ATOM 1430 O O . GLU B 1 24 ? 13.18 16.469 -8.742 1 97.81 24 GLU B O 1
ATOM 1435 N N . THR B 1 25 ? 13.445 18.219 -7.375 1 96.94 25 THR B N 1
ATOM 1436 C CA . THR B 1 25 ? 14.125 17.453 -6.336 1 96.94 25 THR B CA 1
ATOM 1437 C C . THR B 1 25 ? 13.164 16.469 -5.676 1 96.94 25 THR B C 1
ATOM 1439 O O . THR B 1 25 ? 13.594 15.539 -4.992 1 96.94 25 THR B O 1
ATOM 1442 N N . GLY B 1 26 ? 11.859 16.656 -5.844 1 97.88 26 GLY B N 1
ATOM 1443 C CA . GLY B 1 26 ? 10.859 15.766 -5.27 1 97.88 26 GLY B CA 1
ATOM 1444 C C . GLY B 1 26 ? 10.555 14.562 -6.141 1 97.88 26 GLY B C 1
ATOM 1445 O O . GLY B 1 26 ? 9.812 13.664 -5.73 1 97.88 26 GLY B O 1
ATOM 1446 N N . LYS B 1 27 ? 11.102 14.562 -7.367 1 98.44 27 LYS B N 1
ATOM 1447 C CA . LYS B 1 27 ? 10.984 13.391 -8.234 1 98.44 27 LYS B CA 1
ATOM 1448 C C . LYS B 1 27 ? 12.023 12.336 -7.871 1 98.44 27 LYS B C 1
ATOM 1450 O O . LYS B 1 27 ? 13.227 12.562 -8.008 1 98.44 27 LYS B O 1
ATOM 1455 N N . LYS B 1 28 ? 11.516 11.227 -7.398 1 98.62 28 LYS B N 1
ATOM 1456 C CA . LYS B 1 28 ? 12.383 10.164 -6.895 1 98.62 28 LYS B CA 1
ATOM 1457 C C . LYS B 1 28 ? 12.023 8.82 -7.523 1 98.62 28 LYS B C 1
ATOM 1459 O O . LYS B 1 28 ? 10.992 8.695 -8.195 1 98.62 28 LYS B O 1
ATOM 1464 N N . THR B 1 29 ? 12.93 7.93 -7.441 1 98.88 29 THR B N 1
ATOM 1465 C CA . THR B 1 29 ? 12.664 6.516 -7.664 1 98.88 29 THR B CA 1
ATOM 1466 C C . THR B 1 29 ? 12.859 5.719 -6.379 1 98.88 29 THR B C 1
ATOM 1468 O O . THR B 1 29 ? 13.969 5.652 -5.844 1 98.88 29 THR B O 1
ATOM 1471 N N . LEU B 1 30 ? 11.766 5.133 -5.863 1 98.94 30 LEU B N 1
ATOM 1472 C CA . LEU B 1 30 ? 11.844 4.289 -4.68 1 98.94 30 LEU B CA 1
ATOM 1473 C C . LEU B 1 30 ? 12.078 2.832 -5.066 1 98.94 30 LEU B C 1
ATOM 1475 O O . LEU B 1 30 ? 11.617 2.379 -6.113 1 98.94 30 LEU B O 1
ATOM 1479 N N . LYS B 1 31 ? 12.812 2.158 -4.184 1 98.88 31 LYS B N 1
ATOM 1480 C CA . LYS B 1 31 ? 13.133 0.758 -4.441 1 98.88 31 LYS B CA 1
ATOM 1481 C C . LYS B 1 31 ? 12.688 -0.131 -3.283 1 98.88 31 LYS B C 1
ATOM 1483 O O . LYS B 1 31 ? 12.789 0.258 -2.119 1 98.88 31 LYS B O 1
ATOM 1488 N N . ALA B 1 32 ? 12.227 -1.287 -3.566 1 98.94 32 ALA B N 1
ATOM 1489 C CA . ALA B 1 32 ? 11.906 -2.346 -2.613 1 98.94 32 ALA B CA 1
ATOM 1490 C C . ALA B 1 32 ? 12.117 -3.725 -3.23 1 98.94 32 ALA B C 1
ATOM 1492 O O . ALA B 1 32 ? 11.984 -3.896 -4.445 1 98.94 32 ALA B O 1
ATOM 1493 N N . LYS B 1 33 ? 12.531 -4.652 -2.418 1 98.94 33 LYS B N 1
ATOM 1494 C CA . LYS B 1 33 ? 12.68 -6.043 -2.838 1 98.94 33 LYS B CA 1
ATOM 1495 C C . LYS B 1 33 ? 11.859 -6.973 -1.945 1 98.94 33 LYS B C 1
ATOM 1497 O O . LYS B 1 33 ? 12.039 -6.98 -0.726 1 98.94 33 LYS B O 1
ATOM 1502 N N . THR B 1 34 ? 10.992 -7.75 -2.57 1 98.94 34 THR B N 1
ATOM 1503 C CA . THR B 1 34 ? 10.18 -8.734 -1.866 1 98.94 34 THR B CA 1
ATOM 1504 C C . THR B 1 34 ? 10.68 -10.148 -2.15 1 98.94 34 THR B C 1
ATOM 1506 O O . THR B 1 34 ? 10.906 -10.516 -3.307 1 98.94 34 THR B O 1
ATOM 1509 N N . VAL B 1 35 ? 10.828 -10.922 -1.055 1 98.88 35 VAL B N 1
ATOM 1510 C CA . VAL B 1 35 ? 11.289 -12.305 -1.152 1 98.88 35 VAL B CA 1
ATOM 1511 C C . VAL B 1 35 ? 10.289 -13.234 -0.469 1 98.88 35 VAL B C 1
ATOM 1513 O O . VAL B 1 35 ? 9.891 -12.992 0.674 1 98.88 35 VAL B O 1
ATOM 1516 N N . CYS B 1 36 ? 9.922 -14.25 -1.202 1 98.81 36 CYS B N 1
ATOM 1517 C CA . CYS B 1 36 ? 9.07 -15.266 -0.585 1 98.81 36 CYS B CA 1
ATOM 1518 C C . CYS B 1 36 ? 9.875 -16.156 0.36 1 98.81 36 CYS B C 1
ATOM 1520 O O . CYS B 1 36 ? 10.812 -16.828 -0.065 1 98.81 36 CYS B O 1
ATOM 1522 N N . GLU B 1 37 ? 9.523 -16.172 1.6 1 97.88 37 GLU B N 1
ATOM 1523 C CA . GLU B 1 37 ? 10.211 -17 2.582 1 97.88 37 GLU B CA 1
ATOM 1524 C C . GLU B 1 37 ? 9.672 -18.422 2.578 1 97.88 37 GLU B C 1
ATOM 1526 O O . GLU B 1 37 ? 10.438 -19.391 2.465 1 97.88 37 GLU B O 1
ATOM 1531 N N . THR B 1 38 ? 8.328 -18.578 2.789 1 96.88 38 THR B N 1
ATOM 1532 C CA . THR B 1 38 ? 7.605 -19.844 2.795 1 96.88 38 THR B CA 1
ATOM 1533 C C . THR B 1 38 ? 6.102 -19.609 2.682 1 96.88 38 THR B C 1
ATOM 1535 O O . THR B 1 38 ? 5.566 -18.656 3.262 1 96.88 38 THR B O 1
ATOM 1538 N N . GLY B 1 39 ? 5.496 -20.469 1.921 1 97.69 39 GLY B N 1
ATOM 1539 C CA . GLY B 1 39 ? 4.082 -20.219 1.705 1 97.69 39 GLY B CA 1
ATOM 1540 C C . GLY B 1 39 ? 3.799 -18.812 1.203 1 97.69 39 GLY B C 1
ATOM 1541 O O . GLY B 1 39 ? 4.453 -18.344 0.272 1 97.69 39 GLY B O 1
ATOM 1542 N N . PHE B 1 40 ? 2.801 -18.203 1.865 1 98.69 40 PHE B N 1
ATOM 1543 C CA . PHE B 1 40 ? 2.445 -16.844 1.441 1 98.69 40 PHE B CA 1
ATOM 1544 C C . PHE B 1 40 ? 3.09 -15.805 2.352 1 98.69 40 PHE B C 1
ATOM 1546 O O . PHE B 1 40 ? 2.609 -14.68 2.449 1 98.69 40 PHE B O 1
ATOM 1553 N N . ARG B 1 41 ? 4.199 -16.188 3.033 1 98.62 41 ARG B N 1
ATOM 1554 C CA . ARG B 1 41 ? 4.98 -15.242 3.822 1 98.62 41 ARG B CA 1
ATOM 1555 C C . ARG B 1 41 ? 6.031 -14.547 2.963 1 98.62 41 ARG B C 1
ATOM 1557 O O . ARG B 1 41 ? 6.957 -15.195 2.465 1 98.62 41 ARG B O 1
ATOM 1564 N N . ASN B 1 42 ? 5.898 -13.266 2.828 1 98.88 42 ASN B N 1
ATOM 1565 C CA . ASN B 1 42 ? 6.797 -12.461 2 1 98.88 42 ASN B CA 1
ATOM 1566 C C . ASN B 1 42 ? 7.508 -11.391 2.82 1 98.88 42 ASN B C 1
ATOM 1568 O O . ASN B 1 42 ? 6.867 -10.641 3.562 1 98.88 42 ASN B O 1
ATOM 1572 N N . MET B 1 43 ? 8.781 -11.336 2.688 1 98.94 43 MET B N 1
ATOM 1573 C CA . MET B 1 43 ? 9.609 -10.312 3.316 1 98.94 43 MET B CA 1
ATOM 1574 C C . MET B 1 43 ? 9.992 -9.227 2.311 1 98.94 43 MET B C 1
ATOM 1576 O O . MET B 1 43 ? 10.586 -9.523 1.274 1 98.94 43 MET B O 1
ATOM 1580 N N . THR B 1 44 ? 9.625 -8.023 2.588 1 98.94 44 THR B N 1
ATOM 1581 C CA . THR B 1 44 ? 10.023 -6.922 1.724 1 98.94 44 THR B CA 1
ATOM 1582 C C . THR B 1 44 ? 11.133 -6.102 2.377 1 98.94 44 THR B C 1
ATOM 1584 O O . THR B 1 44 ? 11.008 -5.688 3.531 1 98.94 44 THR B O 1
ATOM 1587 N N . TYR B 1 45 ? 12.188 -5.891 1.684 1 98.94 45 TYR B N 1
ATOM 1588 C CA . TYR B 1 45 ? 13.367 -5.145 2.117 1 98.94 45 TYR B CA 1
ATOM 1589 C C . TYR B 1 45 ? 13.375 -3.742 1.524 1 98.94 45 TYR B C 1
ATOM 1591 O O . TYR B 1 45 ? 13.297 -3.578 0.304 1 98.94 45 TYR B O 1
ATOM 1599 N N . VAL B 1 46 ? 13.43 -2.789 2.396 1 98.75 46 VAL B N 1
ATOM 1600 C CA . VAL B 1 46 ? 13.492 -1.375 2.047 1 98.75 46 VAL B CA 1
ATOM 1601 C C . VAL B 1 46 ? 14.672 -0.716 2.76 1 98.75 46 VAL B C 1
ATOM 1603 O O . VAL B 1 46 ? 14.797 -0.813 3.982 1 98.75 46 VAL B O 1
ATOM 1606 N N . ARG B 1 47 ? 15.539 -0.052 1.998 1 98.06 47 ARG B N 1
ATOM 1607 C CA . ARG B 1 47 ? 16.703 0.616 2.568 1 98.06 47 ARG B CA 1
ATOM 1608 C C . ARG B 1 47 ? 17.5 -0.332 3.465 1 98.06 47 ARG B C 1
ATOM 1610 O O . ARG B 1 47 ? 17.938 -1.397 3.023 1 98.06 47 ARG B O 1
ATOM 1617 N N . ASP B 1 48 ? 17.922 0.104 4.609 1 97.75 48 ASP B N 1
ATOM 1618 C CA . ASP B 1 48 ? 18.672 -0.713 5.555 1 97.75 48 ASP B CA 1
ATOM 1619 C C . ASP B 1 48 ? 17.812 -1.12 6.746 1 97.75 48 ASP B C 1
ATOM 1621 O O . ASP B 1 48 ? 18.312 -1.376 7.836 1 97.75 48 ASP B O 1
ATOM 1625 N N . LEU B 1 49 ? 16.547 -1.278 6.516 1 98.69 49 LEU B N 1
ATOM 1626 C CA . LEU B 1 49 ? 15.617 -1.582 7.594 1 98.69 49 LEU B CA 1
ATOM 1627 C C . LEU B 1 49 ? 15.406 -3.086 7.723 1 98.69 49 LEU B C 1
ATOM 1629 O O . LEU B 1 49 ? 15.711 -3.844 6.801 1 98.69 49 LEU B O 1
ATOM 1633 N N . ALA B 1 50 ? 14.891 -3.471 8.945 1 98.31 50 ALA B N 1
ATOM 1634 C CA . ALA B 1 50 ? 14.344 -4.82 9.047 1 98.31 50 ALA B CA 1
ATOM 1635 C C . ALA B 1 50 ? 13.234 -5.043 8.023 1 98.31 50 ALA B C 1
ATOM 1637 O O . ALA B 1 50 ? 12.477 -4.125 7.707 1 98.31 50 ALA B O 1
ATOM 1638 N N . PRO B 1 51 ? 13.133 -6.219 7.512 1 98.69 51 PRO B N 1
ATOM 1639 C CA . PRO B 1 51 ? 12.133 -6.449 6.465 1 98.69 51 PRO B CA 1
ATOM 1640 C C . PRO B 1 51 ? 10.703 -6.398 6.992 1 98.69 51 PRO B C 1
ATOM 1642 O O . PRO B 1 51 ? 10.461 -6.711 8.164 1 98.69 51 PRO B O 1
ATOM 1645 N N . MET B 1 52 ? 9.805 -6 6.156 1 98.75 52 MET B N 1
ATOM 1646 C CA . MET B 1 52 ? 8.367 -6.031 6.422 1 98.75 52 MET B CA 1
ATOM 1647 C C . MET B 1 52 ? 7.766 -7.367 6.004 1 98.75 52 MET B C 1
ATOM 1649 O O . MET B 1 52 ? 7.918 -7.789 4.855 1 98.75 52 MET B O 1
ATOM 1653 N N . LEU B 1 53 ? 7.105 -7.977 6.957 1 98.88 53 LEU B N 1
ATOM 1654 C CA . LEU B 1 53 ? 6.402 -9.219 6.648 1 98.88 53 LEU B CA 1
ATOM 1655 C C . LEU B 1 53 ? 4.988 -8.93 6.148 1 98.88 53 LEU B C 1
ATOM 1657 O O . LEU B 1 53 ? 4.258 -8.148 6.754 1 98.88 53 LEU B O 1
ATOM 1661 N N . VAL B 1 54 ? 4.625 -9.492 5.008 1 98.88 54 VAL B N 1
ATOM 1662 C CA . VAL B 1 54 ? 3.281 -9.484 4.434 1 98.88 54 VAL B CA 1
ATOM 1663 C C . VAL B 1 54 ? 2.83 -10.914 4.156 1 98.88 54 VAL B C 1
ATOM 1665 O O . VAL B 1 54 ? 3.594 -11.719 3.611 1 98.88 54 VAL B O 1
ATOM 1668 N N . GLY B 1 55 ? 1.646 -11.234 4.594 1 98.75 55 GLY B N 1
ATOM 1669 C CA . GLY B 1 55 ? 1.151 -12.594 4.422 1 98.75 55 GLY B CA 1
ATOM 1670 C C . GLY B 1 55 ? -0.285 -12.648 3.938 1 98.75 55 GLY B C 1
ATOM 1671 O O . GLY B 1 55 ? -0.736 -11.75 3.215 1 98.75 55 GLY B O 1
ATOM 1672 N N . GLU B 1 56 ? -0.904 -13.766 4.207 1 98.75 56 GLU B N 1
ATOM 1673 C CA . GLU B 1 56 ? -2.322 -13.969 3.922 1 98.75 56 GLU B CA 1
ATOM 1674 C C . GLU B 1 56 ? -3.053 -14.539 5.133 1 98.75 56 GLU B C 1
ATOM 1676 O O . GLU B 1 56 ? -2.453 -15.242 5.953 1 98.75 56 GLU B O 1
ATOM 1681 N N . PRO B 1 57 ? -4.32 -14.234 5.25 1 98.62 57 PRO B N 1
ATOM 1682 C CA . PRO B 1 57 ? -5.113 -14.852 6.312 1 98.62 57 PRO B CA 1
ATOM 1683 C C . PRO B 1 57 ? -5.438 -16.312 6.035 1 98.62 57 PRO B C 1
ATOM 1685 O O . PRO B 1 57 ? -5.27 -16.781 4.906 1 98.62 57 PRO B O 1
ATOM 1688 N N . PRO B 1 58 ? -5.941 -17.031 7.008 1 98 58 PRO B N 1
ATOM 1689 C CA . PRO B 1 58 ? -6.246 -18.453 6.809 1 98 58 PRO B CA 1
ATOM 1690 C C . PRO B 1 58 ? -7.254 -18.688 5.688 1 98 58 PRO B C 1
ATOM 1692 O O . PRO B 1 58 ? -7.117 -19.656 4.926 1 98 58 PRO B O 1
ATOM 1695 N N . ALA B 1 59 ? -8.227 -17.828 5.512 1 98 59 ALA B N 1
ATOM 1696 C CA . ALA B 1 59 ? -9.242 -17.953 4.469 1 98 59 ALA B CA 1
ATOM 1697 C C . ALA B 1 59 ? -8.609 -17.922 3.08 1 98 59 ALA B C 1
ATOM 1699 O O . ALA B 1 59 ? -9.211 -18.375 2.104 1 98 59 ALA B O 1
ATOM 1700 N N . LEU B 1 60 ? -7.391 -17.359 2.994 1 98.69 60 LEU B N 1
ATOM 1701 C CA . LEU B 1 60 ? -6.645 -17.297 1.744 1 98.69 60 LEU B CA 1
ATOM 1702 C C . LEU B 1 60 ? -5.355 -18.109 1.836 1 98.69 60 LEU B C 1
ATOM 1704 O O . LEU B 1 60 ? -4.348 -17.75 1.227 1 98.69 60 LEU B O 1
ATOM 1708 N N . LEU B 1 61 ? -5.371 -19.047 2.742 1 98.75 61 LEU B N 1
ATOM 1709 C CA . LEU B 1 61 ? -4.395 -20.141 2.807 1 98.75 61 LEU B CA 1
ATOM 1710 C C . LEU B 1 61 ? -3.115 -19.672 3.492 1 98.75 61 LEU B C 1
ATOM 1712 O O . LEU B 1 61 ? -2.07 -20.312 3.365 1 98.75 61 LEU B O 1
ATOM 1716 N N . GLY B 1 62 ? -3.146 -18.516 4.082 1 98.56 62 GLY B N 1
ATOM 1717 C CA . GLY B 1 62 ? -2.01 -18.062 4.863 1 98.56 62 GLY B CA 1
ATOM 1718 C C . GLY B 1 62 ? -2.068 -18.5 6.316 1 98.56 62 GLY B C 1
ATOM 1719 O O . GLY B 1 62 ? -2.996 -19.203 6.723 1 98.56 62 GLY B O 1
ATOM 1720 N N . ASP B 1 63 ? -1.048 -18.031 7.148 1 97.94 63 ASP B N 1
ATOM 1721 C CA . ASP B 1 63 ? -0.932 -18.438 8.539 1 97.94 63 ASP B CA 1
ATOM 1722 C C . ASP B 1 63 ? -1.303 -17.312 9.492 1 97.94 63 ASP B C 1
ATOM 1724 O O . ASP B 1 63 ? -1.038 -17.391 10.695 1 97.94 63 ASP B O 1
ATOM 1728 N N . ASP B 1 64 ? -1.761 -16.203 8.969 1 97.5 64 ASP B N 1
ATOM 1729 C CA . ASP B 1 64 ? -2.242 -15.039 9.711 1 97.5 64 ASP B CA 1
ATOM 1730 C C . ASP B 1 64 ? -1.111 -14.383 10.5 1 97.5 64 ASP B C 1
ATOM 1732 O O . ASP B 1 64 ? -1.337 -13.852 11.594 1 97.5 64 ASP B O 1
ATOM 1736 N N . SER B 1 65 ? 0.069 -14.398 9.953 1 97.38 65 SER B N 1
ATOM 1737 C CA . SER B 1 65 ? 1.215 -13.859 10.68 1 97.38 65 SER B CA 1
ATOM 1738 C C . SER B 1 65 ? 1.372 -12.359 10.414 1 97.38 65 SER B C 1
ATOM 1740 O O . SER B 1 65 ? 2.107 -11.672 11.125 1 97.38 65 SER B O 1
ATOM 1742 N N . ALA B 1 66 ? 0.732 -11.898 9.43 1 98.69 66 ALA B N 1
ATOM 1743 C CA . ALA B 1 66 ? 0.822 -10.492 9.039 1 98.69 66 ALA B CA 1
ATOM 1744 C C . ALA B 1 66 ? -0.371 -10.086 8.172 1 98.69 66 ALA B C 1
ATOM 1746 O O . ALA B 1 66 ? -1.104 -10.945 7.68 1 98.69 66 ALA B O 1
ATOM 1747 N N . PRO B 1 67 ? -0.645 -8.766 8.023 1 98.94 67 PRO B N 1
ATOM 1748 C CA . PRO B 1 67 ? -1.654 -8.32 7.062 1 98.94 67 PRO B CA 1
ATOM 1749 C C . PRO B 1 67 ? -1.385 -8.828 5.648 1 98.94 67 PRO B C 1
ATOM 1751 O O . PRO B 1 67 ? -0.228 -9.039 5.273 1 98.94 67 PRO B O 1
ATOM 1754 N N . ASN B 1 68 ? -2.451 -9.07 4.883 1 98.94 68 ASN B N 1
ATOM 1755 C CA . ASN B 1 68 ? -2.279 -9.43 3.479 1 98.94 68 ASN B CA 1
ATOM 1756 C C . ASN B 1 68 ? -1.885 -8.219 2.635 1 98.94 68 ASN B C 1
ATOM 1758 O O . ASN B 1 68 ? -1.825 -7.098 3.143 1 98.94 68 ASN B O 1
ATOM 1762 N N . PRO B 1 69 ? -1.564 -8.414 1.348 1 98.94 69 PRO B N 1
ATOM 1763 C CA . PRO B 1 69 ? -1.073 -7.316 0.509 1 98.94 69 PRO B CA 1
ATOM 1764 C C . PRO B 1 69 ? -2.061 -6.152 0.419 1 98.94 69 PRO B C 1
ATOM 1766 O O . PRO B 1 69 ? -1.661 -4.992 0.525 1 98.94 69 PRO B O 1
ATOM 1769 N N . SER B 1 70 ? -3.348 -6.441 0.271 1 98.94 70 SER B N 1
ATOM 1770 C CA . SER B 1 70 ? -4.34 -5.379 0.159 1 98.94 70 SER B CA 1
ATOM 1771 C C . SER B 1 70 ? -4.516 -4.645 1.483 1 98.94 70 SER B C 1
ATOM 1773 O O . SER B 1 70 ? -4.688 -3.422 1.504 1 98.94 70 SER B O 1
ATOM 1775 N N . GLU B 1 71 ? -4.477 -5.359 2.572 1 98.94 71 GLU B N 1
ATOM 1776 C CA . GLU B 1 71 ? -4.5 -4.738 3.893 1 98.94 71 GLU B CA 1
ATOM 1777 C C . GLU B 1 71 ? -3.258 -3.879 4.117 1 98.94 71 GLU B C 1
ATOM 1779 O O . GLU B 1 71 ? -3.338 -2.807 4.719 1 98.94 71 GLU B O 1
ATOM 1784 N N . THR B 1 72 ? -2.119 -4.332 3.672 1 99 72 THR B N 1
ATOM 1785 C CA . THR B 1 72 ? -0.88 -3.564 3.729 1 99 72 THR B CA 1
ATOM 1786 C C . THR B 1 72 ? -0.995 -2.289 2.896 1 99 72 THR B C 1
ATOM 1788 O O . THR B 1 72 ? -0.501 -1.233 3.297 1 99 72 THR B O 1
ATOM 1791 N N . ALA B 1 73 ? -1.649 -2.354 1.748 1 99 73 ALA B N 1
ATOM 1792 C CA . ALA B 1 73 ? -1.9 -1.165 0.936 1 99 73 ALA B CA 1
ATOM 1793 C C . ALA B 1 73 ? -2.752 -0.151 1.695 1 99 73 ALA B C 1
ATOM 1795 O O . ALA B 1 73 ? -2.521 1.057 1.601 1 99 73 ALA B O 1
ATOM 1796 N N . LEU B 1 74 ? -3.766 -0.632 2.449 1 99 74 LEU B N 1
ATOM 1797 C CA . LEU B 1 74 ? -4.559 0.268 3.281 1 99 74 LEU B CA 1
ATOM 1798 C C . LEU B 1 74 ? -3.697 0.902 4.367 1 99 74 LEU B C 1
ATOM 1800 O O . LEU B 1 74 ? -3.881 2.074 4.707 1 99 74 LEU B O 1
ATOM 1804 N N . ALA B 1 75 ? -2.748 0.133 4.93 1 98.94 75 ALA B N 1
ATOM 1805 C CA . ALA B 1 75 ? -1.829 0.686 5.922 1 98.94 75 ALA B CA 1
ATOM 1806 C C . ALA B 1 75 ? -1.01 1.83 5.332 1 98.94 75 ALA B C 1
ATOM 1808 O O . ALA B 1 75 ? -0.804 2.855 5.984 1 98.94 75 ALA B O 1
ATOM 1809 N N . ALA B 1 76 ? -0.524 1.63 4.105 1 99 76 ALA B N 1
ATOM 1810 C CA . ALA B 1 76 ? 0.188 2.691 3.398 1 99 76 ALA B CA 1
ATOM 1811 C C . ALA B 1 76 ? -0.688 3.934 3.25 1 99 76 ALA B C 1
ATOM 1813 O O . ALA B 1 76 ? -0.251 5.047 3.547 1 99 76 ALA B O 1
ATOM 1814 N N . LEU B 1 77 ? -1.926 3.756 2.855 1 98.94 77 LEU B N 1
ATOM 1815 C CA . LEU B 1 77 ? -2.869 4.84 2.611 1 98.94 77 LEU B CA 1
ATOM 1816 C C . LEU B 1 77 ? -3.162 5.605 3.896 1 98.94 77 LEU B C 1
ATOM 1818 O O . LEU B 1 77 ? -3.008 6.828 3.945 1 98.94 77 LEU B O 1
ATOM 1822 N N . GLY B 1 78 ? -3.562 4.883 4.926 1 98.94 78 GLY B N 1
ATOM 1823 C CA . GLY B 1 78 ? -3.871 5.52 6.195 1 98.94 78 GLY B CA 1
ATOM 1824 C C . GLY B 1 78 ? -2.697 6.277 6.785 1 98.94 78 GLY B C 1
ATOM 1825 O O . GLY B 1 78 ? -2.865 7.371 7.324 1 98.94 78 GLY B O 1
ATOM 1826 N N . SER B 1 79 ? -1.534 5.719 6.652 1 98.94 79 SER B N 1
ATOM 1827 C CA . SER B 1 79 ? -0.339 6.344 7.211 1 98.94 79 SER B CA 1
ATOM 1828 C C . SER B 1 79 ? 0.035 7.605 6.445 1 98.94 79 SER B C 1
ATOM 1830 O O . SER B 1 79 ? 0.489 8.586 7.035 1 98.94 79 SER B O 1
ATOM 1832 N N . CYS B 1 80 ? -0.084 7.598 5.137 1 98.94 80 CYS B N 1
ATOM 1833 C CA . CYS B 1 80 ? 0.209 8.781 4.344 1 98.94 80 CYS B CA 1
ATOM 1834 C C . CYS B 1 80 ? -0.724 9.93 4.715 1 98.94 80 CYS B C 1
ATOM 1836 O O . CYS B 1 80 ? -0.29 11.078 4.828 1 98.94 80 CYS B O 1
ATOM 1838 N N . VAL B 1 81 ? -2.029 9.609 4.855 1 98.94 81 VAL B N 1
ATOM 1839 C CA . VAL B 1 81 ? -3 10.602 5.301 1 98.94 81 VAL B CA 1
ATOM 1840 C C . VAL B 1 81 ? -2.588 11.156 6.66 1 98.94 81 VAL B C 1
ATOM 1842 O O . VAL B 1 81 ? -2.541 12.375 6.855 1 98.94 81 VAL B O 1
ATOM 1845 N N . SER B 1 82 ? -2.225 10.305 7.57 1 98.94 82 SER B N 1
ATOM 1846 C CA . SER B 1 82 ? -1.809 10.703 8.914 1 98.94 82 SER B CA 1
ATOM 1847 C C . SER B 1 82 ? -0.608 11.641 8.867 1 98.94 82 SER B C 1
ATOM 1849 O O . SER B 1 82 ? -0.602 12.68 9.523 1 98.94 82 SER B O 1
ATOM 1851 N N . VAL B 1 83 ? 0.397 11.266 8.078 1 98.94 83 VAL B N 1
ATOM 1852 C CA . VAL B 1 83 ? 1.6 12.078 7.902 1 98.94 83 VAL B CA 1
ATOM 1853 C C . VAL B 1 83 ? 1.224 13.461 7.375 1 98.94 83 VAL B C 1
ATOM 1855 O O . VAL B 1 83 ? 1.687 14.477 7.895 1 98.94 83 VAL B O 1
ATOM 1858 N N . GLY B 1 84 ? 0.373 13.469 6.406 1 98.94 84 GLY B N 1
ATOM 1859 C CA . GLY B 1 84 ? -0.065 14.734 5.844 1 98.94 84 GLY B CA 1
ATOM 1860 C C . GLY B 1 84 ? -0.8 15.609 6.84 1 98.94 84 GLY B C 1
ATOM 1861 O O . GLY B 1 84 ? -0.6 16.828 6.875 1 98.94 84 GLY B O 1
ATOM 1862 N N . LEU B 1 85 ? -1.7 14.977 7.617 1 98.94 85 LEU B N 1
ATOM 1863 C CA . LEU B 1 85 ? -2.439 15.719 8.633 1 98.94 85 LEU B CA 1
ATOM 1864 C C . LEU B 1 85 ? -1.487 16.406 9.602 1 98.94 85 LEU B C 1
ATOM 1866 O O . LEU B 1 85 ? -1.627 17.609 9.867 1 98.94 85 LEU B O 1
ATOM 1870 N N . LEU B 1 86 ? -0.494 15.727 10.07 1 98.94 86 LEU B N 1
ATOM 1871 C CA . LEU B 1 86 ? 0.435 16.281 11.047 1 98.94 86 LEU B CA 1
ATOM 1872 C C . LEU B 1 86 ? 1.316 17.359 10.406 1 98.94 86 LEU B C 1
ATOM 1874 O O . LEU B 1 86 ? 1.579 18.391 11.016 1 98.94 86 LEU B O 1
ATOM 1878 N N . ALA B 1 87 ? 1.771 17.141 9.156 1 98.94 87 ALA B N 1
ATOM 1879 C CA . ALA B 1 87 ? 2.574 18.125 8.445 1 98.94 87 ALA B CA 1
ATOM 1880 C C . ALA B 1 87 ? 1.799 19.422 8.258 1 98.94 87 ALA B C 1
ATOM 1882 O O . ALA B 1 87 ? 2.33 20.516 8.5 1 98.94 87 ALA B O 1
ATOM 1883 N N . ASN B 1 88 ? 0.571 19.297 7.832 1 98.94 88 ASN B N 1
ATOM 1884 C CA . ASN B 1 88 ? -0.252 20.484 7.594 1 98.94 88 ASN B CA 1
ATOM 1885 C C . ASN B 1 88 ? -0.546 21.234 8.891 1 98.94 88 ASN B C 1
ATOM 1887 O O . ASN B 1 88 ? -0.544 22.469 8.906 1 98.94 88 ASN B O 1
ATOM 1891 N N . ALA B 1 89 ? -0.829 20.5 9.961 1 98.88 89 ALA B N 1
ATOM 1892 C CA . ALA B 1 89 ? -1.047 21.141 11.258 1 98.88 89 ALA B CA 1
ATOM 1893 C C . ALA B 1 89 ? 0.203 21.875 11.719 1 98.88 89 ALA B C 1
ATOM 1895 O O . ALA B 1 89 ? 0.128 23.047 12.125 1 98.88 89 ALA B O 1
ATOM 1896 N N . THR B 1 90 ? 1.338 21.219 11.641 1 98.88 90 THR B N 1
ATOM 1897 C CA . THR B 1 90 ? 2.609 21.812 12.039 1 98.88 90 THR B CA 1
ATOM 1898 C C . THR B 1 90 ? 2.881 23.094 11.258 1 98.88 90 THR B C 1
ATOM 1900 O O . THR B 1 90 ? 3.281 24.109 11.836 1 98.88 90 THR B O 1
ATOM 1903 N N . HIS B 1 91 ? 2.627 23.047 9.984 1 98.81 91 HIS B N 1
ATOM 1904 C CA . HIS B 1 91 ? 2.836 24.188 9.102 1 98.81 91 HIS B CA 1
ATOM 1905 C C . HIS B 1 91 ? 1.981 25.375 9.539 1 98.81 91 HIS B C 1
ATOM 1907 O O . HIS B 1 91 ? 2.385 26.531 9.367 1 98.81 91 HIS B O 1
ATOM 1913 N N . ARG B 1 92 ? 0.834 25.109 10.141 1 98.5 92 ARG B N 1
ATOM 1914 C CA . ARG B 1 92 ? -0.127 26.141 10.523 1 98.5 92 ARG B CA 1
ATOM 1915 C C . ARG B 1 92 ? 0.058 26.547 11.984 1 98.5 92 ARG B C 1
ATOM 1917 O O . ARG B 1 92 ? -0.67 27.406 12.492 1 98.5 92 ARG B O 1
ATOM 1924 N N . GLY B 1 93 ? 0.942 25.891 12.664 1 98.44 93 GLY B N 1
ATOM 1925 C CA . GLY B 1 93 ? 1.146 26.172 14.078 1 98.44 93 GLY B CA 1
ATOM 1926 C C . GLY B 1 93 ? 0.077 25.562 14.969 1 98.44 93 GLY B C 1
ATOM 1927 O O . GLY B 1 93 ? -0.175 26.062 16.062 1 98.44 93 GLY B O 1
ATOM 1928 N N . VAL B 1 94 ? -0.631 24.594 14.492 1 98.44 94 VAL B N 1
ATOM 1929 C CA . VAL B 1 94 ? -1.663 23.891 15.25 1 98.44 94 VAL B CA 1
ATOM 1930 C C . VAL B 1 94 ? -1.062 22.656 15.922 1 98.44 94 VAL B C 1
ATOM 1932 O O . VAL B 1 94 ? -0.356 21.875 15.281 1 98.44 94 VAL B O 1
ATOM 1935 N N . THR B 1 95 ? -1.291 22.484 17.203 1 98.25 95 THR B N 1
ATOM 1936 C CA . THR B 1 95 ? -0.863 21.281 17.922 1 98.25 95 THR B CA 1
ATOM 1937 C C . THR B 1 95 ? -1.969 20.234 17.922 1 98.25 95 THR B C 1
ATOM 1939 O O . THR B 1 95 ? -3.035 20.453 18.5 1 98.25 95 THR B O 1
ATOM 1942 N N . LEU B 1 96 ? -1.7 19.125 17.266 1 98.56 96 LEU B N 1
ATOM 1943 C CA . LEU B 1 96 ? -2.637 18.016 17.312 1 98.56 96 LEU B CA 1
ATOM 1944 C C . LEU 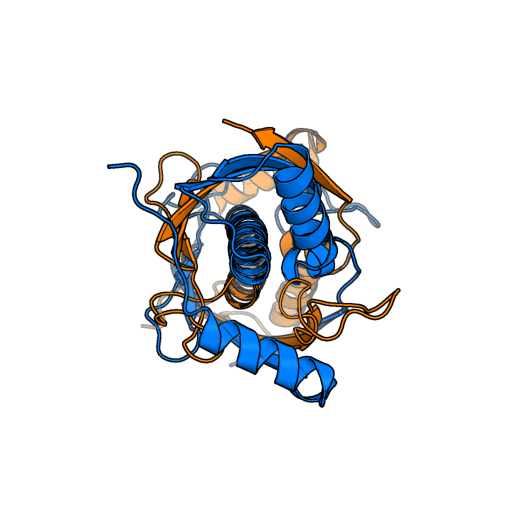B 1 96 ? -2.324 17.094 18.484 1 98.56 96 LEU B C 1
ATOM 1946 O O . LEU B 1 96 ? -1.164 16.953 18.875 1 98.56 96 LEU B O 1
ATOM 1950 N N . THR B 1 97 ? -3.389 16.422 19.016 1 98.38 97 THR B N 1
ATOM 1951 C CA . THR B 1 97 ? -3.213 15.477 20.109 1 98.38 97 THR B CA 1
ATOM 1952 C C . THR B 1 97 ? -3.752 14.102 19.734 1 98.38 97 THR B C 1
ATOM 1954 O O . THR B 1 97 ? -3.543 13.125 20.453 1 98.38 97 THR B O 1
ATOM 1957 N N . LYS B 1 98 ? -4.453 14.102 18.562 1 98.5 98 LYS B N 1
ATOM 1958 C CA . LYS B 1 98 ? -5 12.828 18.109 1 98.5 98 LYS B CA 1
ATOM 1959 C C . LYS B 1 98 ? -5.105 12.789 16.578 1 98.5 98 LYS B C 1
ATOM 1961 O O . LYS B 1 98 ? -5.582 13.75 15.961 1 98.5 98 LYS B O 1
ATOM 1966 N N . ILE B 1 99 ? -4.672 11.797 16.031 1 98.88 99 ILE B N 1
ATOM 1967 C CA . ILE B 1 99 ? -4.922 11.445 14.633 1 98.88 99 ILE B CA 1
ATOM 1968 C C . ILE B 1 99 ? -5.266 9.961 14.531 1 98.88 99 ILE B C 1
ATOM 1970 O O . ILE B 1 99 ? -4.461 9.102 14.914 1 98.88 99 ILE B O 1
ATOM 1974 N N . GLU B 1 100 ? -6.395 9.656 14.117 1 98.88 100 GLU B N 1
ATOM 1975 C CA . GLU B 1 100 ? -6.832 8.305 13.781 1 98.88 100 GLU B CA 1
ATOM 1976 C C . GLU B 1 100 ? -7.512 8.258 12.414 1 98.88 100 GLU B C 1
ATOM 1978 O O . GLU B 1 100 ? -8.305 9.141 12.086 1 98.88 100 GLU B O 1
ATOM 1983 N N . VAL B 1 101 ? -7.191 7.348 11.602 1 98.94 101 VAL B N 1
ATOM 1984 C CA . VAL B 1 101 ? -7.773 7.172 10.273 1 98.94 101 VAL B CA 1
ATOM 1985 C C . VAL B 1 101 ? -8.352 5.762 10.148 1 98.94 101 VAL B C 1
ATOM 1987 O O . VAL B 1 101 ? -7.605 4.785 10.039 1 98.94 101 VAL B O 1
ATOM 1990 N N . GLU B 1 102 ? -9.641 5.605 10.133 1 98.94 102 GLU B N 1
ATOM 1991 C CA . GLU B 1 102 ? -10.32 4.34 9.867 1 98.94 102 GLU B CA 1
ATOM 1992 C C . GLU B 1 102 ? -10.656 4.191 8.383 1 98.94 102 GLU B C 1
ATOM 1994 O O . GLU B 1 102 ? -11.227 5.102 7.777 1 98.94 102 GLU B O 1
ATOM 1999 N N . MET B 1 103 ? -10.359 3.023 7.836 1 98.94 103 MET B N 1
ATOM 2000 C CA . MET B 1 103 ? -10.555 2.814 6.402 1 98.94 103 MET B CA 1
ATOM 2001 C C . MET B 1 103 ? -11.406 1.576 6.145 1 98.94 103 MET B C 1
ATOM 2003 O O . MET B 1 103 ? -11.258 0.562 6.832 1 98.94 103 MET B O 1
ATOM 2007 N N . GLU B 1 104 ? -12.266 1.69 5.188 1 98.94 104 GLU B N 1
ATOM 2008 C CA . GLU B 1 104 ? -13.008 0.593 4.574 1 98.94 104 GLU B CA 1
ATOM 2009 C C . GLU B 1 104 ? -12.805 0.573 3.061 1 98.94 104 GLU B C 1
ATOM 2011 O O . GLU B 1 104 ? -13.102 1.555 2.377 1 98.94 104 GLU B O 1
ATOM 2016 N N . GLY B 1 105 ? -12.281 -0.506 2.561 1 98.94 105 GLY B N 1
ATOM 2017 C CA . GLY B 1 105 ? -12.023 -0.622 1.135 1 98.94 105 GLY B CA 1
ATOM 2018 C C . GLY B 1 105 ? -12.797 -1.744 0.475 1 98.94 105 GLY B C 1
ATOM 2019 O O . GLY B 1 105 ? -12.703 -2.9 0.891 1 98.94 105 GLY B O 1
ATOM 2020 N N . ASP B 1 106 ? -13.586 -1.428 -0.52 1 98.94 106 ASP B N 1
ATOM 2021 C CA . ASP B 1 106 ? -14.281 -2.426 -1.328 1 98.94 106 ASP B CA 1
ATOM 2022 C C . ASP B 1 106 ? -13.336 -3.068 -2.34 1 98.94 106 ASP B C 1
ATOM 2024 O O . ASP B 1 106 ? -12.633 -2.367 -3.07 1 98.94 106 ASP B O 1
ATOM 2028 N N . ILE B 1 107 ? -13.359 -4.395 -2.357 1 98.88 107 ILE B N 1
ATOM 2029 C CA . ILE B 1 107 ? -12.375 -5.105 -3.166 1 98.88 107 ILE B CA 1
ATOM 2030 C C . ILE B 1 107 ? -13.016 -6.34 -3.791 1 98.88 107 ILE B C 1
ATOM 2032 O O . ILE B 1 107 ? -13.898 -6.961 -3.191 1 98.88 107 ILE B O 1
ATOM 2036 N N . ASP B 1 108 ? -12.617 -6.684 -5 1 98.81 108 ASP B N 1
ATOM 2037 C CA . ASP B 1 108 ? -12.953 -7.953 -5.633 1 98.81 108 ASP B CA 1
ATOM 2038 C C . ASP B 1 108 ? -11.719 -8.852 -5.758 1 98.81 108 ASP B C 1
ATOM 2040 O O . ASP B 1 108 ? -10.742 -8.484 -6.414 1 98.81 108 ASP B O 1
ATOM 2044 N N . ILE B 1 109 ? -11.719 -9.969 -5.145 1 98.75 109 ILE B N 1
ATOM 2045 C CA . ILE B 1 109 ? -10.617 -10.922 -5.191 1 98.75 109 ILE B CA 1
ATOM 2046 C C . ILE B 1 109 ? -11.109 -12.25 -5.754 1 98.75 109 ILE B C 1
ATOM 2048 O O . ILE B 1 109 ? -10.508 -13.305 -5.512 1 98.75 109 ILE B O 1
ATOM 2052 N N . SER B 1 110 ? -12.211 -12.242 -6.48 1 98.75 110 SER B N 1
ATOM 2053 C CA . SER B 1 110 ? -12.844 -13.469 -6.969 1 98.75 110 SER B CA 1
ATOM 2054 C C . SER B 1 110 ? -11.984 -14.156 -8.016 1 98.75 110 SER B C 1
ATOM 2056 O O . SER B 1 110 ? -12.203 -15.32 -8.344 1 98.75 110 SER B O 1
ATOM 2058 N N . ALA B 1 111 ? -11 -13.453 -8.578 1 98.81 111 ALA B N 1
ATOM 2059 C CA . ALA B 1 111 ? -10.133 -14.055 -9.578 1 98.81 111 ALA B CA 1
ATOM 2060 C C . ALA B 1 111 ? -9.18 -15.062 -8.945 1 98.81 111 ALA B C 1
ATOM 2062 O O . ALA B 1 111 ? -8.57 -15.883 -9.641 1 98.81 111 ALA B O 1
ATOM 2063 N N . VAL B 1 112 ? -8.945 -15 -7.586 1 98.62 112 VAL B N 1
ATOM 2064 C CA . VAL B 1 112 ? -8.023 -15.867 -6.867 1 98.62 112 VAL B CA 1
ATOM 2065 C C . VAL B 1 112 ? -6.664 -15.875 -7.57 1 98.62 112 VAL B C 1
ATOM 2067 O O . VAL B 1 112 ? -6.172 -16.922 -7.977 1 98.62 112 VAL B O 1
ATOM 2070 N N . TRP B 1 113 ? -6.152 -14.703 -7.777 1 98.25 113 TRP B N 1
ATOM 2071 C CA . TRP B 1 113 ? -4.852 -14.438 -8.383 1 98.25 113 TRP B CA 1
ATOM 2072 C C . TRP B 1 113 ? -4.754 -15.078 -9.766 1 98.25 113 TRP B C 1
ATOM 2074 O O . TRP B 1 113 ? -3.66 -15.43 -10.219 1 98.25 113 TRP B O 1
ATOM 2084 N N . GLY B 1 114 ? -5.898 -15.336 -10.414 1 98.69 114 GLY B N 1
ATOM 2085 C CA . GLY B 1 114 ? -5.891 -15.766 -11.797 1 98.69 114 GLY B CA 1
ATOM 2086 C C . GLY B 1 114 ? -6.336 -17.203 -11.984 1 98.69 114 GLY B C 1
ATOM 2087 O O . GLY B 1 114 ? -6.438 -17.688 -13.109 1 98.69 114 GLY B O 1
ATOM 2088 N N . VAL B 1 115 ? -6.684 -17.922 -10.875 1 98.69 115 VAL B N 1
ATOM 2089 C CA . VAL B 1 115 ? -7.078 -19.312 -11.039 1 98.69 115 VAL B CA 1
ATOM 2090 C C . VAL B 1 115 ? -8.531 -19.5 -10.609 1 98.69 115 VAL B C 1
ATOM 2092 O O . VAL B 1 115 ? -8.992 -20.625 -10.438 1 98.69 115 VAL B O 1
ATOM 2095 N N . GLY B 1 116 ? -9.234 -18.422 -10.375 1 98.62 116 GLY B N 1
ATOM 2096 C CA . GLY B 1 116 ? -10.648 -18.406 -10.039 1 98.62 116 GLY B CA 1
ATOM 2097 C C . GLY B 1 116 ? -11.523 -17.922 -11.18 1 98.62 116 GLY B C 1
ATOM 2098 O O . GLY B 1 116 ? -11.445 -18.422 -12.297 1 98.62 116 GLY B O 1
ATOM 2099 N N . ASP B 1 117 ? -12.484 -16.875 -10.883 1 98.75 117 ASP B N 1
ATOM 2100 C CA . ASP B 1 117 ? -13.383 -16.25 -11.859 1 98.75 117 ASP B CA 1
ATOM 2101 C C . ASP B 1 117 ? -12.664 -15.172 -12.656 1 98.75 117 ASP B C 1
ATOM 2103 O O . ASP B 1 117 ? -12.508 -14.047 -12.18 1 98.75 117 ASP B O 1
ATOM 2107 N N . THR B 1 118 ? -12.305 -15.508 -13.93 1 98.69 118 THR B N 1
ATOM 2108 C CA . THR B 1 118 ? -11.398 -14.633 -14.664 1 98.69 118 THR B CA 1
ATOM 2109 C C . THR B 1 118 ? -12.016 -14.227 -16 1 98.69 118 THR B C 1
ATOM 2111 O O . THR B 1 118 ? -11.359 -14.32 -17.047 1 98.69 118 THR B O 1
ATOM 2114 N N . PRO B 1 119 ? -13.18 -13.719 -15.984 1 98 119 PRO B N 1
ATOM 2115 C CA . PRO B 1 119 ? -13.68 -13.211 -17.266 1 98 119 PRO B CA 1
ATOM 2116 C C . PRO B 1 119 ? -12.906 -11.992 -17.766 1 98 119 PRO B C 1
ATOM 2118 O O . PRO B 1 119 ? -12.445 -11.18 -16.953 1 98 119 PRO B O 1
ATOM 2121 N N . ASP B 1 120 ? -12.836 -11.82 -19.031 1 96.12 120 ASP B N 1
ATOM 2122 C CA . ASP B 1 120 ? -12.117 -10.711 -19.641 1 96.12 120 ASP B CA 1
ATOM 2123 C C . ASP B 1 120 ? -12.672 -9.367 -19.172 1 96.12 120 ASP B C 1
ATOM 2125 O O . ASP B 1 120 ? -13.891 -9.188 -19.078 1 96.12 120 ASP B O 1
ATOM 2129 N N . GLY B 1 121 ? -11.789 -8.469 -18.844 1 94.75 121 GLY B N 1
ATOM 2130 C CA . GLY B 1 121 ? -12.18 -7.105 -18.531 1 94.75 121 GLY B CA 1
ATOM 2131 C C . GLY B 1 121 ? -12.602 -6.926 -17.078 1 94.75 121 GLY B C 1
ATOM 2132 O O . GLY B 1 121 ? -12.922 -5.812 -16.656 1 94.75 121 GLY B O 1
ATOM 2133 N N . LYS B 1 122 ? -12.523 -7.973 -16.281 1 97.62 122 LYS B N 1
ATOM 2134 C CA . LYS B 1 122 ? -12.906 -7.883 -14.875 1 97.62 122 LYS B CA 1
ATOM 2135 C C . LYS B 1 122 ? -11.984 -6.938 -14.109 1 97.62 122 LYS B C 1
ATOM 2137 O O . LYS B 1 122 ? -10.758 -7.023 -14.234 1 97.62 122 LYS B O 1
ATOM 2142 N N . ARG B 1 123 ? -12.609 -6.043 -13.375 1 97 123 ARG B N 1
ATOM 2143 C CA . ARG B 1 123 ? -11.852 -5.18 -12.469 1 97 123 ARG B CA 1
ATOM 2144 C C . ARG B 1 123 ? -11.586 -5.875 -11.141 1 97 123 ARG B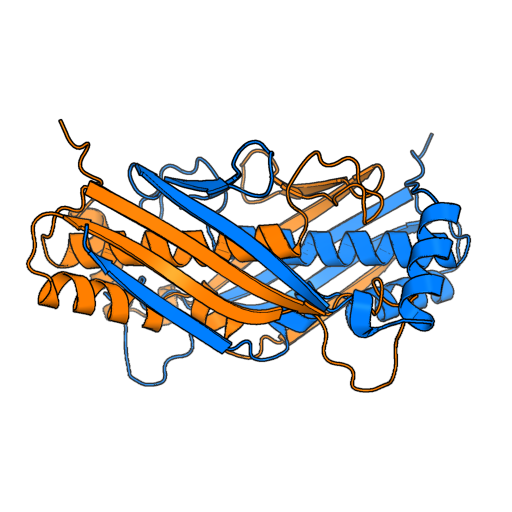 C 1
ATOM 2146 O O . ARG B 1 123 ? -12.508 -6.398 -10.516 1 97 123 ARG B O 1
ATOM 2153 N N . LEU B 1 124 ? -10.398 -5.898 -10.75 1 98.38 124 LEU B N 1
ATOM 2154 C CA . LEU B 1 124 ? -9.977 -6.488 -9.484 1 98.38 124 LEU B CA 1
ATOM 2155 C C . LEU B 1 124 ? -9.422 -5.426 -8.547 1 98.38 124 LEU B C 1
ATOM 2157 O O . LEU B 1 124 ? -9.266 -4.266 -8.938 1 98.38 124 LEU B O 1
ATOM 2161 N N . GLY B 1 125 ? -9.062 -5.898 -7.328 1 98.81 125 GLY B N 1
ATOM 2162 C CA . GLY B 1 125 ? -8.492 -4.969 -6.367 1 98.81 125 GLY B CA 1
ATOM 2163 C C . GLY B 1 125 ? -9.5 -3.975 -5.824 1 98.81 125 GLY B C 1
ATOM 2164 O O . GLY B 1 125 ? -10.703 -4.199 -5.91 1 98.81 125 GLY B O 1
ATOM 2165 N N . PHE B 1 126 ? -9.023 -2.932 -5.199 1 98.94 126 PHE B N 1
ATOM 2166 C CA . PHE B 1 126 ? -9.898 -1.92 -4.621 1 98.94 126 PHE B CA 1
ATOM 2167 C C . PHE B 1 126 ? -10.594 -1.114 -5.715 1 98.94 126 PHE B C 1
ATOM 2169 O O . PHE B 1 126 ? -9.961 -0.743 -6.711 1 98.94 126 PHE B O 1
ATOM 2176 N N . SER B 1 127 ? -11.836 -0.834 -5.535 1 98.81 127 SER B N 1
ATOM 2177 C CA . SER B 1 127 ? -12.57 0.1 -6.379 1 98.81 127 SER B CA 1
ATOM 2178 C C . SER B 1 127 ? -12.875 1.396 -5.637 1 98.81 127 SER B C 1
ATOM 2180 O O . SER B 1 127 ? -13.008 2.455 -6.254 1 98.81 127 SER B O 1
ATOM 2182 N N . ALA B 1 128 ? -12.992 1.25 -4.312 1 98.94 128 ALA B N 1
ATOM 2183 C CA . ALA B 1 128 ? -13.312 2.412 -3.486 1 98.94 128 ALA B CA 1
ATOM 2184 C C . ALA B 1 128 ? -12.773 2.236 -2.068 1 98.94 128 ALA B C 1
ATOM 2186 O O . ALA B 1 128 ? -12.82 1.136 -1.513 1 98.94 128 ALA B O 1
ATOM 2187 N N . VAL B 1 129 ? -12.312 3.297 -1.486 1 98.94 129 VAL B N 1
ATOM 2188 C CA . VAL B 1 129 ? -11.922 3.355 -0.08 1 98.94 129 VAL B CA 1
ATOM 2189 C C . VAL B 1 129 ? -12.594 4.555 0.589 1 98.94 129 VAL B C 1
ATOM 2191 O O . VAL B 1 129 ? -12.594 5.66 0.04 1 98.94 129 VAL B O 1
ATOM 2194 N N . ARG B 1 130 ? -13.188 4.344 1.707 1 98.94 130 ARG B N 1
ATOM 2195 C CA . ARG B 1 130 ? -13.75 5.395 2.553 1 98.94 130 ARG B CA 1
ATOM 2196 C C . ARG B 1 130 ? -12.953 5.539 3.844 1 98.94 130 ARG B C 1
ATOM 2198 O O . ARG B 1 130 ? -12.758 4.566 4.574 1 98.94 130 ARG B O 1
ATOM 2205 N N . CYS B 1 131 ? -12.57 6.754 4.121 1 98.88 131 CYS B N 1
ATOM 2206 C CA . CYS B 1 131 ? -11.828 7.062 5.336 1 98.88 131 CYS B CA 1
ATOM 2207 C C . CYS B 1 131 ? -12.672 7.883 6.305 1 98.88 131 CYS B C 1
ATOM 2209 O O . CYS B 1 131 ? -13.43 8.758 5.887 1 98.88 131 CYS B O 1
ATOM 2211 N N . THR B 1 132 ? -12.578 7.566 7.566 1 98.94 132 THR B N 1
ATOM 2212 C CA . THR B 1 132 ? -13.008 8.43 8.664 1 98.94 132 THR B CA 1
ATOM 2213 C C . THR B 1 132 ? -11.812 8.906 9.477 1 98.94 132 THR B C 1
ATOM 2215 O O . THR B 1 132 ? -11.141 8.102 10.133 1 98.94 132 THR B O 1
ATOM 2218 N N . VAL B 1 133 ? -11.586 10.172 9.461 1 98.94 133 VAL B N 1
ATOM 2219 C CA . VAL B 1 133 ? -10.453 10.789 10.156 1 98.94 133 VAL B CA 1
ATOM 2220 C C . VAL B 1 133 ? -10.938 11.43 11.453 1 98.94 133 VAL B C 1
ATOM 2222 O O . VAL B 1 133 ? -11.789 12.32 11.438 1 98.94 133 VAL B O 1
ATOM 2225 N N . THR B 1 134 ? -10.391 10.984 12.531 1 98.81 134 THR B N 1
ATOM 2226 C CA . THR B 1 134 ? -10.625 11.617 13.828 1 98.81 134 THR B CA 1
ATOM 2227 C C . THR B 1 134 ? -9.438 12.492 14.219 1 98.81 134 THR B C 1
ATOM 2229 O O . THR B 1 134 ? -8.32 11.992 14.391 1 98.81 134 THR B O 1
ATOM 2232 N N . LEU B 1 135 ? -9.695 13.766 14.43 1 98.44 135 LEU B N 1
ATOM 2233 C CA . LEU B 1 135 ? -8.664 14.742 14.75 1 98.44 135 LEU B CA 1
ATOM 2234 C C . LEU B 1 135 ? -9.008 15.484 16.047 1 98.44 135 LEU B C 1
ATOM 2236 O O . LEU B 1 135 ? -10.164 15.812 16.281 1 98.44 135 LEU B O 1
ATOM 2240 N N . ALA B 1 136 ? -8.023 15.664 16.844 1 98.19 136 ALA B N 1
ATOM 2241 C CA . ALA B 1 136 ? -8.109 16.578 17.984 1 98.19 136 ALA B CA 1
ATOM 2242 C C . ALA B 1 136 ? -6.871 17.469 18.062 1 98.19 136 ALA B C 1
ATOM 2244 O O . ALA B 1 136 ? -5.762 17.031 17.75 1 98.19 136 ALA B O 1
ATOM 2245 N N . GLY B 1 137 ? -7.062 18.641 18.438 1 97.06 137 GLY B N 1
ATOM 2246 C CA . GLY B 1 137 ? -5.973 19.594 18.562 1 97.06 137 GLY B CA 1
ATOM 2247 C C . GLY B 1 137 ? -6.438 20.969 19 1 97.06 137 GLY B C 1
ATOM 2248 O O . GLY B 1 137 ? -7.598 21.156 19.391 1 97.06 137 GLY B O 1
ATOM 2249 N N . ASP B 1 138 ? -5.5 21.922 19.078 1 97.56 138 ASP B N 1
ATOM 2250 C CA . ASP B 1 138 ? -5.762 23.281 19.562 1 97.56 138 ASP B CA 1
ATOM 2251 C C . ASP B 1 138 ? -6.129 24.219 18.422 1 97.56 138 ASP B C 1
ATOM 2253 O O . ASP B 1 138 ? -5.461 25.234 18.203 1 97.56 138 ASP B O 1
ATOM 2257 N N . ALA B 1 139 ? -7.168 23.906 17.75 1 97.81 139 ALA B N 1
ATOM 2258 C CA . ALA B 1 139 ? -7.703 24.719 16.656 1 97.81 139 ALA B CA 1
ATOM 2259 C C . ALA B 1 139 ? -9.219 24.562 16.547 1 97.81 139 ALA B C 1
ATOM 2261 O O . ALA B 1 139 ? -9.781 23.578 17.062 1 97.81 139 ALA B O 1
ATOM 2262 N N . ASP B 1 140 ? -9.914 25.516 15.93 1 97.5 140 ASP B N 1
ATOM 2263 C CA . ASP B 1 140 ? -11.352 25.406 15.711 1 97.5 140 ASP B CA 1
ATOM 2264 C C . ASP B 1 140 ? -11.664 24.406 14.609 1 97.5 140 ASP B C 1
ATOM 2266 O O . ASP B 1 140 ? -10.766 23.953 13.891 1 97.5 140 ASP B O 1
ATOM 2270 N N . ASP B 1 141 ? -12.859 24 14.531 1 97.5 141 ASP B N 1
ATOM 2271 C CA . ASP B 1 141 ? -13.297 22.969 13.609 1 97.5 141 ASP B CA 1
ATOM 2272 C C . ASP B 1 141 ? -13.008 23.359 12.156 1 97.5 141 ASP B C 1
ATOM 2274 O O . ASP B 1 141 ? -12.688 22.5 11.328 1 97.5 141 ASP B O 1
ATOM 2278 N N . ALA B 1 142 ? -13.18 24.578 11.844 1 98.12 142 ALA B N 1
ATOM 2279 C CA . ALA B 1 142 ? -12.945 25.047 10.477 1 98.12 142 ALA B CA 1
ATOM 2280 C C . ALA B 1 142 ? -11.484 24.859 10.07 1 98.12 142 ALA B C 1
ATOM 2282 O O . ALA B 1 142 ? -11.195 24.438 8.953 1 98.12 142 ALA B O 1
ATOM 2283 N N . THR B 1 143 ? -10.586 25.234 11 1 98.56 143 THR B N 1
ATOM 2284 C CA . THR B 1 143 ? -9.164 25.062 10.75 1 98.56 143 THR B CA 1
ATOM 2285 C C . THR B 1 143 ? -8.812 23.578 10.617 1 98.56 143 THR B C 1
ATOM 2287 O O . THR B 1 143 ? -8.07 23.188 9.711 1 98.56 143 THR B O 1
ATOM 2290 N N . LEU B 1 144 ? -9.352 22.719 11.484 1 98.75 144 LEU B N 1
ATOM 2291 C CA . LEU B 1 144 ? -9.117 21.281 11.406 1 98.75 144 LEU B CA 1
ATOM 2292 C C . LEU B 1 144 ? -9.633 20.719 10.086 1 98.75 144 LEU B C 1
ATOM 2294 O O . LEU B 1 144 ? -9.016 19.828 9.5 1 98.75 144 LEU B O 1
ATOM 2298 N N . LYS B 1 145 ? -10.734 21.25 9.594 1 98.75 145 LYS B N 1
ATOM 2299 C CA . LYS B 1 145 ? -11.273 20.797 8.312 1 98.75 145 LYS B CA 1
ATOM 2300 C C . LYS B 1 145 ? -10.352 21.188 7.16 1 98.75 145 LYS B C 1
ATOM 2302 O O . LYS B 1 145 ? -10.164 20.406 6.223 1 98.75 145 LYS B O 1
ATOM 2307 N N . GLU B 1 146 ? -9.805 22.391 7.184 1 98.75 146 GLU B N 1
ATOM 2308 C CA . GLU B 1 146 ? -8.859 22.797 6.152 1 98.75 146 GLU B CA 1
ATOM 2309 C C . GLU B 1 146 ? -7.629 21.906 6.141 1 98.75 146 GLU B C 1
ATOM 2311 O O . GLU B 1 146 ? -7.141 21.516 5.074 1 98.75 146 GLU B O 1
ATOM 2316 N N . ILE B 1 147 ? -7.109 21.609 7.367 1 98.88 147 ILE B N 1
ATOM 2317 C CA . ILE B 1 147 ? -5.977 20.688 7.508 1 98.88 147 ILE B CA 1
ATOM 2318 C C . ILE B 1 147 ? -6.324 19.344 6.902 1 98.88 147 ILE B C 1
ATOM 2320 O O . ILE B 1 147 ? -5.559 18.797 6.105 1 98.88 147 ILE B O 1
ATOM 2324 N N . HIS B 1 148 ? -7.516 18.828 7.215 1 98.88 148 HIS B N 1
ATOM 2325 C CA . HIS B 1 148 ? -8 17.562 6.703 1 98.88 148 HIS B CA 1
ATOM 2326 C C . HIS B 1 148 ? -8.078 17.562 5.18 1 98.88 148 HIS B C 1
ATOM 2328 O O . HIS B 1 148 ? -7.492 16.703 4.52 1 98.88 148 HIS B O 1
ATOM 2334 N N . ASP B 1 149 ? -8.766 18.562 4.629 1 98.88 149 ASP B N 1
ATOM 2335 C CA . ASP B 1 149 ? -9.016 18.594 3.189 1 98.88 149 ASP B CA 1
ATOM 2336 C C . ASP B 1 149 ? -7.711 18.734 2.408 1 98.88 149 ASP B C 1
ATOM 2338 O O . ASP B 1 149 ? -7.535 18.078 1.377 1 98.88 149 ASP B O 1
ATOM 2342 N N . ASN B 1 150 ? -6.824 19.547 2.92 1 98.81 150 ASN B N 1
ATOM 2343 C CA . ASN B 1 150 ? -5.539 19.75 2.258 1 98.81 150 ASN B CA 1
ATOM 2344 C C . ASN B 1 150 ? -4.691 18.484 2.293 1 98.81 150 ASN B C 1
ATOM 2346 O O . ASN B 1 150 ? -4.066 18.109 1.294 1 98.81 150 ASN B O 1
ATOM 2350 N N . ALA B 1 151 ? -4.641 17.781 3.461 1 98.81 151 ALA B N 1
ATOM 2351 C CA . ALA B 1 151 ? -3.877 16.547 3.615 1 98.81 151 ALA B CA 1
ATOM 2352 C C . ALA B 1 151 ? -4.367 15.477 2.648 1 98.81 151 ALA B C 1
ATOM 2354 O O . ALA B 1 151 ? -3.562 14.781 2.029 1 98.81 151 ALA B O 1
ATOM 2355 N N . ILE B 1 152 ? -5.684 15.391 2.479 1 98.88 152 ILE B N 1
ATOM 2356 C CA . ILE B 1 152 ? -6.25 14.383 1.583 1 98.88 152 ILE B CA 1
ATOM 2357 C C . ILE B 1 152 ? -5.879 14.719 0.139 1 98.88 152 ILE B C 1
ATOM 2359 O O . ILE B 1 152 ? -5.41 13.852 -0.603 1 98.88 152 ILE B O 1
ATOM 2363 N N . ALA B 1 153 ? -6.008 15.945 -0.237 1 98.69 153 ALA B N 1
ATOM 2364 C CA . ALA B 1 153 ? -5.812 16.359 -1.623 1 98.69 153 ALA B CA 1
ATOM 2365 C C . ALA B 1 153 ? -4.367 16.141 -2.064 1 98.69 153 ALA B C 1
ATOM 2367 O O . ALA B 1 153 ? -4.113 15.797 -3.221 1 98.69 153 ALA B O 1
ATOM 2368 N N . TRP B 1 154 ? -3.436 16.281 -1.145 1 98.81 154 TRP B N 1
ATOM 2369 C CA . TRP B 1 154 ? -2.035 16.328 -1.555 1 98.81 154 TRP B CA 1
ATOM 2370 C C . TRP B 1 154 ? -1.272 15.125 -1.029 1 98.81 154 TRP B C 1
ATOM 2372 O O . TRP B 1 154 ? -0.039 15.102 -1.041 1 98.81 154 TRP B O 1
ATOM 2382 N N . SER B 1 155 ? -1.974 14.117 -0.522 1 98.75 155 SER B N 1
ATOM 2383 C CA . SER B 1 155 ? -1.353 12.859 -0.119 1 98.75 155 SER B CA 1
ATOM 2384 C C . SER B 1 155 ? -0.801 12.102 -1.323 1 98.75 155 SER B C 1
ATOM 2386 O O . SER B 1 155 ? -1.547 11.758 -2.244 1 98.75 155 SER B O 1
ATOM 2388 N N . PRO B 1 156 ? 0.5 11.734 -1.328 1 98.88 156 PRO B N 1
ATOM 2389 C CA . PRO B 1 156 ? 1.062 10.938 -2.42 1 98.88 156 PRO B CA 1
ATOM 2390 C C . PRO B 1 156 ? 0.371 9.586 -2.582 1 98.88 156 PRO B C 1
ATOM 2392 O O . PRO B 1 156 ? 0.1 9.164 -3.707 1 98.88 156 PRO B O 1
ATOM 2395 N N . VAL B 1 157 ? 0.037 8.867 -1.506 1 98.94 157 VAL B N 1
ATOM 2396 C CA . VAL B 1 157 ? -0.554 7.539 -1.629 1 98.94 157 VAL B CA 1
ATOM 2397 C C . VAL B 1 157 ? -2.021 7.66 -2.033 1 98.94 157 VAL B C 1
ATOM 2399 O O . VAL B 1 157 ? -2.529 6.844 -2.803 1 98.94 157 VAL B O 1
ATOM 2402 N N . VAL B 1 158 ? -2.783 8.711 -1.541 1 98.94 158 VAL B N 1
ATOM 2403 C CA . VAL B 1 158 ? -4.121 8.945 -2.074 1 98.94 158 VAL B CA 1
ATOM 2404 C C . VAL B 1 158 ? -4.047 9.141 -3.588 1 98.94 158 VAL B C 1
ATOM 2406 O O . VAL B 1 158 ? -4.84 8.57 -4.332 1 98.94 158 VAL B O 1
ATOM 2409 N N . ASN B 1 159 ? -3.113 9.969 -4.035 1 98.88 159 ASN B N 1
ATOM 2410 C CA . ASN B 1 159 ? -2.945 10.203 -5.465 1 98.88 159 ASN B CA 1
ATOM 2411 C C . ASN B 1 159 ? -2.572 8.922 -6.199 1 98.88 159 ASN B C 1
ATOM 2413 O O . ASN B 1 159 ? -3.033 8.688 -7.32 1 98.88 159 ASN B O 1
ATOM 2417 N N . THR B 1 160 ? -1.725 8.102 -5.629 1 98.94 160 THR B N 1
ATOM 2418 C CA . THR B 1 160 ? -1.365 6.816 -6.211 1 98.94 160 THR B CA 1
ATOM 2419 C C . THR B 1 160 ? -2.604 5.945 -6.402 1 98.94 160 THR B C 1
ATOM 2421 O O . THR B 1 160 ? -2.744 5.273 -7.426 1 98.94 160 THR B O 1
ATOM 2424 N N . PHE B 1 161 ? -3.533 5.906 -5.434 1 98.88 161 PHE B N 1
ATOM 2425 C CA . PHE B 1 161 ? -4.77 5.137 -5.527 1 98.88 161 PHE B CA 1
ATOM 2426 C C . PHE B 1 161 ? -5.699 5.734 -6.578 1 98.88 161 PHE B C 1
ATOM 2428 O O . PHE B 1 161 ? -6.336 5.004 -7.34 1 98.88 161 PHE B O 1
ATOM 2435 N N . SER B 1 162 ? -5.719 7.004 -6.656 1 98.81 162 SER B N 1
ATOM 2436 C CA . SER B 1 162 ? -6.785 7.691 -7.375 1 98.81 162 SER B CA 1
ATOM 2437 C C . SER B 1 162 ? -6.449 7.848 -8.852 1 98.81 162 SER B C 1
ATOM 2439 O O . SER B 1 162 ? -7.328 8.109 -9.672 1 98.81 162 SER B O 1
ATOM 2441 N N . ASN B 1 163 ? -5.16 7.766 -9.219 1 98.62 163 ASN B N 1
ATOM 2442 C CA . ASN B 1 163 ? -4.684 7.906 -10.586 1 98.62 163 ASN B CA 1
ATOM 2443 C C . ASN B 1 163 ? -4.035 6.621 -11.094 1 98.62 163 ASN B C 1
ATOM 2445 O O . ASN B 1 163 ? -3.342 5.934 -10.336 1 98.62 163 ASN B O 1
ATOM 2449 N N . PRO B 1 164 ? -4.234 6.316 -12.422 1 98.69 164 PRO B N 1
ATOM 2450 C CA . PRO B 1 164 ? -3.607 5.086 -12.914 1 98.69 164 PRO B CA 1
ATOM 2451 C C . PRO B 1 164 ? -2.082 5.141 -12.852 1 98.69 164 PRO B C 1
ATOM 2453 O O . PRO B 1 164 ? -1.478 6.137 -13.25 1 98.69 164 PRO B O 1
ATOM 2456 N N . VAL B 1 165 ? -1.498 4.148 -12.352 1 98.88 165 VAL B N 1
ATOM 2457 C CA . VAL B 1 165 ? -0.056 3.928 -12.32 1 98.88 165 VAL B CA 1
ATOM 2458 C C . VAL B 1 165 ? 0.322 2.852 -13.336 1 98.88 165 VAL B C 1
ATOM 2460 O O . VAL B 1 165 ? -0.296 1.785 -13.383 1 98.88 165 VAL B O 1
ATOM 2463 N N . SER B 1 166 ? 1.304 3.084 -14.203 1 98.88 166 SER B N 1
ATOM 2464 C CA . SER B 1 166 ? 1.806 2.033 -15.086 1 98.88 166 SER B CA 1
ATOM 2465 C C . SER B 1 166 ? 2.621 1.006 -14.312 1 98.88 166 SER B C 1
ATOM 2467 O O . SER B 1 166 ? 3.543 1.364 -13.57 1 98.88 166 SER B O 1
ATOM 2469 N N . VAL B 1 167 ? 2.262 -0.264 -14.438 1 98.88 167 VAL B N 1
ATOM 2470 C CA . VAL B 1 167 ? 3.02 -1.332 -13.789 1 98.88 167 VAL B CA 1
ATOM 2471 C C . VAL B 1 167 ? 3.568 -2.287 -14.852 1 98.88 167 VAL B C 1
ATOM 2473 O O . VAL B 1 167 ? 2.801 -2.912 -15.586 1 98.88 167 VAL B O 1
ATOM 2476 N N . GLY B 1 168 ? 4.867 -2.334 -14.953 1 98.88 168 GLY B N 1
ATOM 2477 C CA . GLY B 1 168 ? 5.535 -3.273 -15.836 1 98.88 168 GLY B CA 1
ATOM 2478 C C . GLY B 1 168 ? 6.297 -4.355 -15.094 1 98.88 168 GLY B C 1
ATOM 2479 O O . GLY B 1 168 ? 6.707 -4.156 -13.953 1 98.88 168 GLY B O 1
ATOM 2480 N N . SER B 1 169 ? 6.457 -5.5 -15.773 1 98.81 169 SER B N 1
ATOM 2481 C CA . SER B 1 169 ? 7.168 -6.602 -15.133 1 98.81 169 SER B CA 1
ATOM 2482 C C . SER B 1 169 ? 7.988 -7.391 -16.156 1 98.81 169 SER B C 1
ATOM 2484 O O . SER B 1 169 ? 7.527 -7.645 -17.266 1 98.81 169 SER B O 1
ATOM 2486 N N . THR B 1 170 ? 9.203 -7.703 -15.766 1 98.81 170 THR B N 1
ATOM 2487 C CA . THR B 1 170 ? 10.07 -8.586 -16.531 1 98.81 170 THR B CA 1
ATOM 2488 C C . THR B 1 170 ? 10.422 -9.836 -15.734 1 98.81 170 THR B C 1
ATOM 2490 O O . THR B 1 170 ? 10.609 -9.766 -14.516 1 98.81 170 THR B O 1
ATOM 2493 N N . LEU B 1 171 ? 10.547 -10.961 -16.453 1 98.81 171 LEU B N 1
ATOM 2494 C CA . LEU B 1 171 ? 10.867 -12.242 -15.82 1 98.81 171 LEU B CA 1
ATOM 2495 C C . LEU B 1 171 ? 12.328 -12.609 -16.047 1 98.81 171 LEU B C 1
ATOM 2497 O O . LEU B 1 171 ? 12.836 -12.5 -17.172 1 98.81 171 LEU B O 1
ATOM 2501 N N . VAL B 1 172 ? 12.945 -12.953 -15 1 98.56 172 VAL B N 1
ATOM 2502 C CA . VAL B 1 172 ? 14.266 -13.578 -15.023 1 98.56 172 VAL B CA 1
ATOM 2503 C C . VAL B 1 172 ? 14.18 -14.992 -14.461 1 98.56 172 VAL B C 1
ATOM 2505 O O . VAL B 1 172 ? 13.633 -15.203 -13.367 1 98.56 172 VAL B O 1
ATOM 2508 N N . THR B 1 173 ? 14.609 -16.016 -15.266 1 96.12 173 THR B N 1
ATOM 2509 C CA . THR B 1 173 ? 14.594 -17.391 -14.781 1 96.12 173 THR B CA 1
ATOM 2510 C C . THR B 1 173 ? 15.969 -17.781 -14.242 1 96.12 173 THR B C 1
ATOM 2512 O O . THR B 1 173 ? 17 -17.406 -14.812 1 96.12 173 THR B O 1
ATOM 2515 N N . GLY B 1 174 ? 16.094 -18.188 -13 1 79.44 174 GLY B N 1
ATOM 2516 C CA . GLY B 1 174 ? 17.391 -18.609 -12.484 1 79.44 174 GLY B CA 1
ATOM 2517 C C . GLY B 1 174 ? 17.344 -19.047 -11.039 1 79.44 174 GLY B C 1
ATOM 2518 O O . GLY B 1 174 ? 16.344 -18.844 -10.352 1 79.44 174 GLY B O 1
#

Radius of gyration: 20.03 Å; Cα contacts (8 Å, |Δi|>4): 906; chains: 2; bounding box: 39×55×51 Å

pLDDT: mean 97.75, std 5.91, range [38.53, 99.0]

InterPro domains:
  IPR003718 OsmC/Ohr conserved domain [PF02566] (62-167)
  IPR015946 K homology domain-like, alpha/beta [G3DSA:3.30.300.20] (5-161)
  IPR036102 OsmC/Ohr superfamily [SSF82784] (7-171)
  IPR052924 OsmC/Ohr hydroperoxide reductase [PTHR35368] (9-167)

Solvent-accessible surface area (backbone atoms only — not comparable to full-atom values): 16993 Å² total; per-residue (Å²): 128,81,64,67,50,55,70,61,58,67,59,48,49,51,52,20,51,48,16,52,76,40,43,72,76,26,54,43,73,49,62,39,37,24,34,56,76,48,51,47,35,22,38,23,40,42,91,91,49,82,59,47,69,33,20,21,42,58,96,72,69,21,83,54,83,31,53,27,29,68,55,32,34,48,42,13,38,34,37,29,38,50,44,11,36,53,52,40,27,48,75,69,72,37,51,33,51,42,47,34,30,38,38,42,30,36,29,32,54,20,24,55,30,54,65,26,40,70,62,88,88,66,81,38,16,43,51,34,36,43,35,42,36,39,37,27,52,74,63,56,70,69,57,51,48,53,31,48,54,42,7,55,73,35,14,34,45,52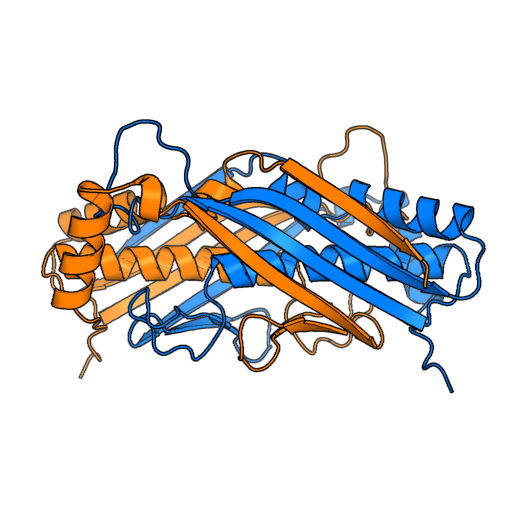,36,20,33,46,34,58,21,50,77,47,77,44,82,41,82,100,129,80,64,68,50,56,68,61,59,67,59,49,49,52,51,19,51,48,16,51,75,40,43,74,75,25,55,45,72,48,60,40,36,25,36,56,77,48,51,46,35,22,37,24,40,41,90,92,50,80,60,46,70,34,20,21,40,58,95,70,67,20,85,54,82,30,53,26,29,67,56,33,35,48,41,12,39,34,37,30,39,50,44,10,35,54,51,42,26,48,76,69,72,36,52,34,52,42,48,36,30,37,38,42,31,37,30,32,53,18,24,54,32,56,62,25,41,70,60,86,88,68,79,38,15,44,53,33,34,44,35,43,35,38,38,25,53,74,64,56,70,69,58,52,46,53,30,48,55,41,7,55,76,34,13,34,45,52,35,21,34,46,33,58,21,50,75,47,78,46,82,41,82,98